Protein AF-A0A8B8DGE3-F1 (afdb_monomer_lite)

Radius of gyration: 36.88 Å; chains: 1; bounding box: 125×43×93 Å

Secondary structure (DSSP, 8-state):
--------------------HHHHHHHHHHHHHHHHHHHHHHHHHHHHHHHHHHHHHHHPPPPHHHHHHHHTT---SS--SBTHHHHHHHHHHHHHHHHHHHHHHHHHHHHHHHHH-----HHHHHHHHHHHHHHHHHHHHHHHHHHHHHHHHHHHHHS-PPP-HHHHHHHHHHHHHHH---S-TTSS-HHHHHHHHHHHHTT--SSS---SSSSTTTTSHHHHTSSTTTTTS-SS-GGGBTT--TTTGGG--HHHHTT--TTSBPPPHHHHHHTS-SB-S-HHHHHHHHHHHHHHHHHHHHHHHHHHHHHHGGGGS-----

Sequence (322 aa):
MRQIFKNCQSSTNITSSIMGPDNHIKARNVKGDYAVLVIQAVLMMTAIALISSSVHCKNVKPCELQTALDFIYLKYSTHPCKYNAIKEMSSGFLGLGIILLCWNAILFLLTMCICWWKFGEKKQIIAVLILYIIIIIGTFAIFIVNLEKYIRFMKEREAQRDVDYIQLENEMMSALEQNFRSDNTSSNDLKSSAWNRFFIEHNCCAVHDVMGTTNDFDNTPWCTTSGSCQDTSSQIPRTCCKDVTLNNYTSAPSTCHASVNSGTYKPNCMDQVRKRSVKNIDEYQLGILSLSLLFSMILQILEVTIMTVLLFLPCCGCKNEK

Foldseek 3Di:
DDDDDDDDDDDDDDDPPCPDPVNVVVVVLVVLLVVLLVLLVVQLVLLVLLLVLLVVLQPFDDFPLVVLCVLLVQPDPALLAFCPVVNVCSVVSNVLSVVSNVLSVVVNVVSVVVVPDDDDDPVVVVVVVVVLVVNLVVLVVSLVVLVVSLVVLVVSNVVGDHHPLVVVLVSLLVSCLEQAAELALDDPRSNNVSVLQSCQVLVAFAQAFDPWLDGSNCNHNNCVPHHCNVVLQFSGRLSQFPPDDNVCSVVRDCCCGNGVPPPGGGGHVSVSSVVTHSYRDDPVSSVSNSCSSVVSSVSSVVSSVSSVCSVCVVVVPPDDDD

pLDDT: mean 81.88, std 18.06, range [26.28, 96.75]

Structure (mmCIF, N/CA/C/O backbone):
data_AF-A0A8B8DGE3-F1
#
_entry.id   AF-A0A8B8DGE3-F1
#
loop_
_atom_site.group_PDB
_atom_site.id
_atom_site.type_symbol
_atom_site.label_atom_id
_atom_site.label_alt_id
_atom_site.label_comp_id
_atom_site.label_asym_id
_atom_site.label_entity_id
_atom_site.label_seq_id
_atom_site.pdbx_PDB_ins_code
_atom_site.Cartn_x
_atom_site.Cartn_y
_atom_site.Cartn_z
_atom_site.occupancy
_atom_site.B_iso_or_equiv
_atom_site.auth_seq_id
_atom_site.auth_comp_id
_atom_site.auth_asym_id
_atom_site.auth_atom_id
_atom_site.pdbx_PDB_model_num
ATOM 1 N N . MET A 1 1 ? -90.918 26.562 48.306 1.00 42.19 1 MET A N 1
ATOM 2 C CA . MET A 1 1 ? -90.368 26.259 46.966 1.00 42.19 1 MET A CA 1
ATOM 3 C C . MET A 1 1 ? -89.601 24.952 47.095 1.00 42.19 1 MET A C 1
ATOM 5 O O . MET A 1 1 ? -88.559 24.944 47.726 1.00 42.19 1 MET A O 1
ATOM 9 N N . ARG A 1 2 ? -90.202 23.793 46.790 1.00 28.28 2 ARG A N 1
ATOM 10 C CA . ARG A 1 2 ? -90.186 23.211 45.429 1.00 28.28 2 ARG A CA 1
ATOM 11 C C . ARG A 1 2 ? -88.778 23.365 44.829 1.00 28.28 2 ARG A C 1
ATOM 13 O O . ARG A 1 2 ? -88.400 24.480 44.509 1.00 28.28 2 ARG A O 1
ATOM 20 N N . GLN A 1 3 ? -87.916 22.352 44.905 1.00 33.22 3 GLN A N 1
ATOM 21 C CA . GLN A 1 3 ? -87.916 21.183 44.014 1.00 33.22 3 GLN A CA 1
ATOM 22 C C . GLN A 1 3 ? -87.693 21.607 42.561 1.00 33.22 3 GLN A C 1
ATOM 24 O O . GLN A 1 3 ? -88.448 22.445 42.080 1.00 33.22 3 GLN A O 1
ATOM 29 N N . ILE A 1 4 ? -86.713 20.941 41.924 1.00 35.75 4 ILE A N 1
ATOM 30 C CA . ILE A 1 4 ? -86.380 20.816 40.485 1.00 35.75 4 ILE A CA 1
ATOM 31 C C . ILE A 1 4 ? -84.931 21.299 40.227 1.00 35.75 4 ILE A C 1
ATOM 33 O O . ILE A 1 4 ? -84.668 22.482 40.350 1.00 35.75 4 ILE A O 1
ATOM 37 N N . PHE A 1 5 ? -83.920 20.481 39.895 1.00 32.44 5 PHE A N 1
ATOM 38 C CA . PHE A 1 5 ? -83.873 19.064 39.513 1.00 32.44 5 PHE A CA 1
ATOM 39 C C . PHE A 1 5 ? -82.454 18.493 39.760 1.00 32.44 5 PHE A C 1
ATOM 41 O O . PHE A 1 5 ? -81.451 19.078 39.359 1.00 32.44 5 PHE A O 1
ATOM 48 N N . LYS A 1 6 ? -82.406 17.327 40.418 1.00 37.88 6 LYS A N 1
ATOM 49 C CA . LYS A 1 6 ? -81.352 16.303 40.311 1.00 37.88 6 LYS A CA 1
ATOM 50 C C . LYS A 1 6 ? -81.408 15.658 38.917 1.00 37.88 6 LYS A C 1
ATOM 52 O O . LYS A 1 6 ? -82.461 15.726 38.295 1.00 37.88 6 LYS A O 1
ATOM 57 N N . ASN A 1 7 ? -80.335 14.946 38.549 1.00 27.25 7 ASN A N 1
ATOM 58 C CA . ASN A 1 7 ? -80.158 13.956 37.458 1.00 27.25 7 ASN A CA 1
ATOM 59 C C . ASN A 1 7 ? -79.114 14.474 36.447 1.00 27.25 7 ASN A C 1
ATOM 61 O O . ASN A 1 7 ? -79.330 15.508 35.839 1.00 27.25 7 ASN A O 1
ATOM 65 N N . CYS A 1 8 ? -77.942 13.874 36.233 1.00 26.28 8 CYS A N 1
ATOM 66 C CA . CYS A 1 8 ? -77.561 12.471 36.340 1.00 26.28 8 CYS A CA 1
ATOM 67 C C . CYS A 1 8 ? -76.124 12.316 36.851 1.00 26.28 8 CYS A C 1
ATOM 69 O O . CYS A 1 8 ? -75.168 12.741 36.210 1.00 26.28 8 CYS A O 1
ATOM 71 N N . GLN A 1 9 ? -75.995 11.587 37.954 1.00 33.62 9 GLN A N 1
ATOM 72 C CA . GLN A 1 9 ? -74.852 10.734 38.237 1.00 33.62 9 GLN A CA 1
ATOM 73 C C . GLN A 1 9 ? -75.385 9.304 38.104 1.00 33.62 9 GLN A C 1
ATOM 75 O O . GLN A 1 9 ? -76.168 8.870 38.944 1.00 33.62 9 GLN A O 1
ATOM 80 N N . SER A 1 10 ? -75.037 8.596 37.028 1.00 28.97 10 SER A N 1
ATOM 81 C CA . SER A 1 10 ? -75.031 7.129 37.021 1.00 28.97 10 SER A CA 1
ATOM 82 C C . SER A 1 10 ? -74.215 6.582 35.854 1.00 28.97 10 SER A C 1
ATOM 84 O O . SER A 1 10 ? -74.497 6.867 34.695 1.00 28.97 10 SER A O 1
ATOM 86 N N . SER A 1 11 ? -73.270 5.722 36.234 1.00 28.03 11 SER A N 1
ATOM 87 C CA . SER A 1 11 ? -72.691 4.623 35.462 1.00 28.03 11 SER A CA 1
ATOM 88 C C . SER A 1 11 ? -71.763 4.964 34.302 1.00 28.03 11 SER A C 1
ATOM 90 O O . SER A 1 11 ? -72.171 5.035 33.150 1.00 28.03 11 SER A O 1
ATOM 92 N N . THR A 1 12 ? -70.459 4.920 34.572 1.00 28.72 12 THR A N 1
ATOM 93 C CA . THR A 1 12 ? -69.712 3.689 34.254 1.00 28.72 12 THR A CA 1
ATOM 94 C C . THR A 1 12 ? -68.378 3.648 34.994 1.00 28.72 12 THR A C 1
ATOM 96 O O . THR A 1 12 ? -67.513 4.502 34.831 1.00 28.72 12 THR A O 1
ATOM 99 N N . ASN A 1 13 ? -68.235 2.617 35.827 1.00 33.69 13 ASN A N 1
ATOM 100 C CA . ASN A 1 13 ? -66.953 2.113 36.288 1.00 33.69 13 ASN A CA 1
ATOM 101 C C . ASN A 1 13 ? -66.070 1.827 35.069 1.00 33.69 13 ASN A C 1
ATOM 103 O O . ASN A 1 13 ? -66.371 0.915 34.303 1.00 33.69 13 ASN A O 1
ATOM 107 N N . ILE A 1 14 ? -64.963 2.550 34.927 1.00 32.62 14 ILE A N 1
ATOM 108 C CA . ILE A 1 14 ? -63.780 2.029 34.249 1.00 32.62 14 ILE A CA 1
ATOM 109 C C . ILE A 1 14 ? -62.632 2.226 35.226 1.00 32.62 14 ILE A C 1
ATOM 111 O O . ILE A 1 14 ? -62.210 3.341 35.514 1.00 32.62 14 ILE A O 1
ATOM 115 N N . THR A 1 15 ? -62.206 1.097 35.779 1.00 32.47 15 THR A N 1
ATOM 116 C CA . THR A 1 15 ? -60.955 0.847 36.490 1.00 32.47 15 THR A CA 1
ATOM 117 C C . THR A 1 15 ? -59.821 1.748 36.001 1.00 32.47 15 THR A C 1
ATOM 119 O O . THR A 1 15 ? -59.101 1.409 35.064 1.00 32.47 15 THR A O 1
ATOM 122 N N . SER A 1 16 ? -59.615 2.877 36.680 1.00 31.34 16 SER A N 1
ATOM 123 C CA . SER A 1 16 ? -58.321 3.543 36.708 1.00 31.34 16 SER A CA 1
ATOM 124 C C . SER A 1 16 ? -57.419 2.685 37.588 1.00 31.34 16 SER A C 1
ATOM 126 O O . SER A 1 16 ? -57.370 2.844 38.809 1.00 31.34 16 SER A O 1
ATOM 128 N N . SER A 1 17 ? -56.755 1.712 36.969 1.00 34.56 17 SER A N 1
ATOM 129 C CA . SER A 1 17 ? -55.594 1.064 37.558 1.00 34.56 17 SER A CA 1
ATOM 130 C C . SER A 1 17 ? -54.616 2.163 37.959 1.00 34.56 17 SER A C 1
ATOM 132 O O . SER A 1 17 ? -54.039 2.834 37.102 1.00 34.56 17 SER A O 1
ATOM 134 N N . ILE A 1 18 ? -54.496 2.370 39.267 1.00 41.31 18 ILE A N 1
ATOM 135 C CA . ILE A 1 18 ? -53.518 3.239 39.908 1.00 41.31 18 ILE A CA 1
ATOM 136 C C . ILE A 1 18 ? -52.142 2.710 39.496 1.00 41.31 18 ILE A C 1
ATOM 138 O O . ILE A 1 18 ? -51.615 1.758 40.068 1.00 41.31 18 ILE A O 1
ATOM 142 N N . MET A 1 19 ? -51.589 3.281 38.431 1.00 41.06 19 MET A N 1
ATOM 143 C CA . MET A 1 19 ? -50.228 3.020 37.996 1.00 41.06 19 MET A CA 1
ATOM 144 C C . MET A 1 19 ? -49.351 3.958 38.822 1.00 41.06 19 MET A C 1
ATOM 146 O O . MET A 1 19 ? -49.188 5.131 38.495 1.00 41.06 19 MET A O 1
ATOM 150 N N . GLY A 1 20 ? -48.897 3.458 39.973 1.00 32.81 20 GLY A N 1
ATOM 151 C CA . GLY A 1 20 ? -48.076 4.224 40.905 1.00 32.81 20 GLY A CA 1
ATOM 152 C C . GLY A 1 20 ? -46.805 4.786 40.241 1.00 32.81 20 GLY A C 1
ATOM 153 O O . GLY A 1 20 ? -46.304 4.195 39.277 1.00 32.81 20 GLY A O 1
ATOM 154 N N . PRO A 1 21 ? -46.263 5.907 40.753 1.00 44.22 21 PRO A N 1
ATOM 155 C CA . PRO A 1 21 ? -45.082 6.589 40.205 1.00 44.22 21 PRO A CA 1
ATOM 156 C C . PRO A 1 21 ? -43.840 5.684 40.075 1.00 44.22 21 PRO A C 1
ATOM 158 O O . PRO A 1 21 ? -43.015 5.901 39.184 1.00 44.22 21 PRO A O 1
ATOM 161 N N . ASP A 1 22 ? -43.762 4.605 40.858 1.00 44.22 22 ASP A N 1
ATOM 162 C CA . ASP A 1 22 ? -42.710 3.582 40.775 1.00 44.22 22 ASP A CA 1
ATOM 163 C C . ASP A 1 22 ? -42.656 2.839 39.429 1.00 44.22 22 ASP A C 1
ATOM 165 O O . ASP A 1 22 ? -41.578 2.468 38.953 1.00 44.22 22 ASP A O 1
ATOM 169 N N . ASN A 1 23 ? -43.795 2.651 38.755 1.00 40.06 23 ASN A N 1
ATOM 170 C CA . ASN A 1 23 ? -43.841 1.893 37.502 1.00 40.06 23 ASN A CA 1
ATOM 171 C C . ASN A 1 23 ? -43.279 2.690 36.313 1.00 40.06 23 ASN A C 1
ATOM 173 O O . ASN A 1 23 ? -42.691 2.106 35.399 1.00 40.06 23 ASN A O 1
ATOM 177 N N . HIS A 1 24 ? -43.398 4.022 36.333 1.00 43.62 24 HIS A N 1
ATOM 178 C CA . HIS A 1 24 ? -42.860 4.886 35.278 1.00 43.62 24 HIS A CA 1
ATOM 179 C C . HIS A 1 24 ? -41.333 5.007 35.337 1.00 43.62 24 HIS A C 1
ATOM 181 O O . HIS A 1 24 ? -40.680 5.016 34.291 1.00 43.62 24 HIS A O 1
ATOM 187 N N . ILE A 1 25 ? -40.757 5.047 36.542 1.00 48.78 25 ILE A N 1
ATOM 188 C CA . ILE A 1 25 ? -39.301 5.086 36.743 1.00 48.78 25 ILE A CA 1
ATOM 189 C C . ILE A 1 25 ? -38.682 3.743 36.328 1.00 48.78 25 ILE A C 1
ATOM 191 O O . ILE A 1 25 ? -37.704 3.710 35.577 1.00 48.78 25 ILE A O 1
ATOM 195 N N . LYS A 1 26 ? -39.314 2.625 36.710 1.00 46.28 26 LYS A N 1
ATOM 196 C CA . LYS A 1 26 ? -38.856 1.276 36.355 1.00 46.28 26 LYS A CA 1
ATOM 197 C C . LYS A 1 26 ? -38.925 0.999 34.848 1.00 46.28 26 LYS A C 1
ATOM 199 O O . LYS A 1 26 ? -37.983 0.446 34.291 1.00 46.28 26 LYS A O 1
ATOM 204 N N . ALA A 1 27 ? -39.986 1.432 34.163 1.00 42.31 27 ALA A N 1
ATOM 205 C CA . ALA A 1 27 ? -40.114 1.265 32.711 1.00 42.31 27 ALA A CA 1
ATOM 206 C C . ALA A 1 27 ? -39.142 2.147 31.897 1.00 42.31 27 ALA A C 1
ATOM 208 O O . ALA A 1 27 ? -38.775 1.782 30.777 1.00 42.31 27 ALA A O 1
ATOM 209 N N . ARG A 1 28 ? -38.717 3.302 32.435 1.00 50.19 28 ARG A N 1
ATOM 210 C CA . ARG A 1 28 ? -37.773 4.219 31.773 1.00 50.19 28 ARG A CA 1
ATOM 211 C C . ARG A 1 28 ? -36.330 3.701 31.821 1.00 50.19 28 ARG A C 1
ATOM 213 O O . ARG A 1 28 ? -35.657 3.774 30.797 1.00 50.19 28 ARG A O 1
ATOM 220 N N . ASN A 1 29 ? -35.895 3.119 32.941 1.00 57.59 29 ASN A N 1
ATOM 221 C CA . ASN A 1 29 ? -34.554 2.525 33.060 1.00 57.59 29 ASN A CA 1
ATOM 222 C C . ASN A 1 29 ? -34.367 1.324 32.118 1.00 57.59 29 ASN A C 1
ATOM 224 O O . ASN A 1 29 ? -33.359 1.240 31.427 1.00 57.59 29 ASN A O 1
ATOM 228 N N . VAL A 1 30 ? -35.395 0.480 31.969 1.00 61.19 30 VAL A N 1
ATOM 229 C CA . VAL A 1 30 ? -35.350 -0.689 31.070 1.00 61.19 30 VAL A CA 1
ATOM 230 C C . VAL A 1 30 ? -35.087 -0.289 29.611 1.00 61.19 30 VAL A C 1
ATOM 232 O O . VAL A 1 30 ? -34.365 -0.986 28.911 1.00 61.19 30 VAL A O 1
ATOM 235 N N . LYS A 1 31 ? -35.623 0.844 29.132 1.00 68.19 31 LYS A N 1
ATOM 236 C CA . LYS A 1 31 ? -35.397 1.306 27.747 1.00 68.19 31 LYS A CA 1
ATOM 237 C C . LYS A 1 31 ? -33.989 1.867 27.509 1.00 68.19 31 LYS A C 1
ATOM 239 O O . LYS A 1 31 ? -33.493 1.756 26.391 1.00 68.19 31 LYS A O 1
ATOM 244 N N . GLY A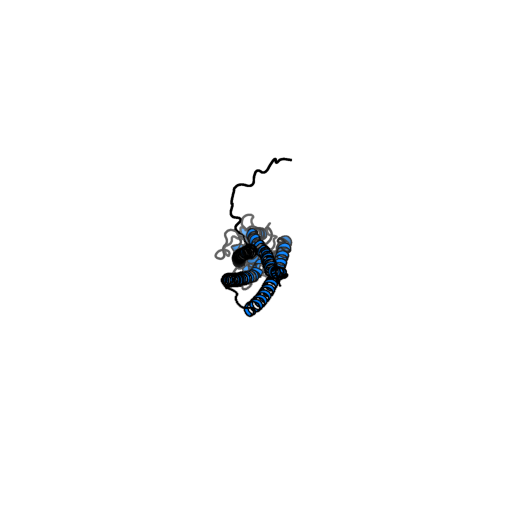 1 32 ? -33.372 2.474 28.526 1.00 70.06 32 GLY A N 1
ATOM 245 C CA . GLY A 1 32 ? -32.018 3.031 28.438 1.00 70.06 32 GLY A CA 1
ATOM 246 C C . GLY A 1 32 ? -30.952 1.947 28.295 1.00 70.06 32 GLY A C 1
ATOM 247 O O . GLY A 1 32 ? -30.086 2.049 27.430 1.00 70.06 32 GLY A O 1
ATOM 248 N N . ASP A 1 33 ? -31.089 0.868 29.063 1.00 71.25 33 ASP A N 1
ATOM 249 C CA . ASP A 1 33 ? -30.139 -0.249 29.064 1.00 71.25 33 ASP A CA 1
ATOM 250 C C . ASP A 1 33 ? -30.088 -0.971 27.706 1.00 71.25 33 ASP A C 1
ATOM 252 O O . ASP A 1 33 ? -29.010 -1.254 27.179 1.00 71.25 33 ASP A O 1
ATOM 256 N N . TYR A 1 34 ? -31.246 -1.190 27.066 1.00 81.94 34 TYR A N 1
ATOM 257 C CA . TYR A 1 34 ? -31.292 -1.769 25.717 1.00 81.94 34 TYR A CA 1
ATOM 258 C C . TYR A 1 34 ? -30.648 -0.866 24.659 1.00 81.94 34 TYR A C 1
ATOM 260 O O . TYR A 1 34 ? -30.036 -1.374 23.721 1.00 81.94 34 TYR A O 1
ATOM 268 N N . ALA A 1 35 ? -30.755 0.460 24.794 1.00 85.62 35 ALA A N 1
ATOM 269 C CA . ALA A 1 35 ? -30.127 1.387 23.855 1.00 85.62 35 ALA A CA 1
ATOM 270 C C . ALA A 1 35 ? -28.592 1.305 23.919 1.00 85.62 35 ALA A C 1
ATOM 272 O O . ALA A 1 35 ? -27.940 1.295 22.874 1.00 85.62 35 ALA A O 1
ATOM 273 N N . VAL A 1 36 ? -28.023 1.176 25.124 1.00 87.75 36 VAL A N 1
ATOM 274 C CA . VAL A 1 36 ? -26.574 0.992 25.322 1.00 87.75 36 VAL A CA 1
ATOM 275 C C . VAL A 1 36 ? -26.102 -0.318 24.687 1.00 87.75 36 VAL A C 1
ATOM 277 O O . VAL A 1 36 ? -25.139 -0.307 23.922 1.00 87.75 36 VAL A O 1
ATOM 280 N N . LEU A 1 37 ? -26.821 -1.426 24.907 1.00 89.38 37 LEU A N 1
ATOM 281 C CA . LEU A 1 37 ? -26.486 -2.723 24.302 1.00 89.38 37 LEU A CA 1
ATOM 282 C C . LEU A 1 37 ? -26.514 -2.685 22.766 1.00 89.38 37 LEU A C 1
ATOM 284 O O . LEU A 1 37 ? -25.643 -3.266 22.116 1.00 89.38 37 LEU A O 1
ATOM 288 N N . VAL A 1 38 ? -27.485 -1.982 22.172 1.00 91.94 38 VAL A N 1
ATOM 289 C CA . VAL A 1 38 ? -27.557 -1.802 20.712 1.00 91.94 38 VAL A CA 1
ATOM 290 C C . VAL A 1 38 ? -26.355 -1.007 20.201 1.00 91.94 38 VAL A C 1
ATOM 292 O O . VAL A 1 38 ? -25.730 -1.419 19.226 1.00 91.94 38 VAL A O 1
ATOM 295 N N . ILE A 1 39 ? -25.987 0.095 20.861 1.00 92.06 39 ILE A N 1
ATOM 296 C CA . ILE A 1 39 ? -24.820 0.902 20.467 1.00 92.06 39 ILE A CA 1
ATOM 297 C C . ILE A 1 39 ? -23.531 0.082 20.563 1.00 92.06 39 ILE A C 1
ATOM 299 O O . ILE A 1 39 ? -22.733 0.100 19.628 1.00 92.06 39 ILE A O 1
ATOM 303 N N . GLN A 1 40 ? -23.360 -0.691 21.635 1.00 92.81 40 GLN A N 1
ATOM 304 C CA . GLN A 1 40 ? -22.216 -1.588 21.813 1.00 92.81 40 GLN A CA 1
ATOM 305 C C . GLN A 1 40 ? -22.144 -2.654 20.714 1.00 92.81 40 GLN A C 1
ATOM 307 O O . GLN A 1 40 ? -21.069 -2.916 20.172 1.00 92.81 40 GLN A O 1
ATOM 312 N N . ALA A 1 41 ? -23.284 -3.226 20.314 1.00 92.94 41 ALA A N 1
ATOM 313 C CA . ALA A 1 41 ? -23.340 -4.156 19.189 1.00 92.94 41 ALA A CA 1
ATOM 314 C C . ALA A 1 41 ? -22.893 -3.497 17.872 1.00 92.94 41 ALA A C 1
ATOM 316 O O . ALA A 1 41 ? -22.088 -4.067 17.132 1.00 92.94 41 ALA A O 1
ATOM 317 N N . VAL A 1 42 ? -23.348 -2.271 17.597 1.00 94.94 42 VAL A N 1
ATOM 318 C CA . VAL A 1 42 ? -22.935 -1.519 16.400 1.00 94.94 42 VAL A CA 1
ATOM 319 C C . VAL A 1 42 ? -21.449 -1.131 16.463 1.00 94.94 42 VAL A C 1
ATOM 321 O O . VAL A 1 42 ? -20.750 -1.208 15.449 1.00 94.94 42 VAL A O 1
ATOM 324 N N . LEU A 1 43 ? -20.927 -0.778 17.640 1.00 93.75 43 LEU A N 1
ATOM 325 C CA . LEU A 1 43 ? -19.500 -0.522 17.858 1.00 93.75 43 LEU A CA 1
ATOM 326 C C . LEU A 1 43 ? -18.647 -1.757 17.550 1.00 93.75 43 LEU A C 1
ATOM 328 O O . LEU A 1 43 ? -17.640 -1.637 16.851 1.00 93.75 43 LEU A O 1
ATOM 332 N N . MET A 1 44 ? -19.072 -2.947 17.985 1.00 95.19 44 MET A N 1
ATOM 333 C CA . MET A 1 44 ? -18.395 -4.203 17.638 1.00 95.19 44 MET A CA 1
ATOM 334 C C . MET A 1 44 ? -18.388 -4.443 16.122 1.00 95.19 44 MET A C 1
ATOM 336 O O . MET A 1 44 ? -17.339 -4.759 15.561 1.00 95.19 44 MET A O 1
ATOM 340 N N . MET A 1 45 ? -19.514 -4.219 15.435 1.00 95.44 45 MET A N 1
ATOM 341 C CA . MET A 1 45 ? -19.579 -4.333 13.969 1.00 95.44 45 MET A CA 1
ATOM 342 C C . MET A 1 45 ? -18.647 -3.341 13.265 1.00 95.44 45 MET A C 1
ATOM 344 O O . MET A 1 45 ? -17.978 -3.692 12.292 1.00 95.44 45 MET A O 1
ATOM 348 N N . THR A 1 46 ? -18.552 -2.117 13.783 1.00 94.81 46 THR A N 1
ATOM 349 C CA . THR A 1 46 ? -17.657 -1.083 13.245 1.00 94.81 46 THR A CA 1
ATOM 350 C C . THR A 1 46 ? -16.187 -1.450 13.462 1.00 94.81 46 THR A C 1
ATOM 352 O O . THR A 1 46 ? -15.369 -1.291 12.556 1.00 94.81 46 THR A O 1
ATOM 355 N N . ALA A 1 47 ? -15.845 -2.020 14.621 1.00 95.81 47 ALA A N 1
ATOM 356 C CA . ALA A 1 47 ? -14.503 -2.527 14.899 1.00 95.81 47 ALA A CA 1
ATOM 357 C C . ALA A 1 47 ? -14.127 -3.695 13.969 1.00 95.81 47 ALA A C 1
ATOM 359 O O . ALA A 1 47 ? -13.006 -3.743 13.467 1.00 95.81 47 ALA A O 1
ATOM 360 N N . ILE A 1 48 ? -15.067 -4.596 13.663 1.00 95.94 48 ILE A N 1
ATOM 361 C CA . ILE A 1 48 ? -14.859 -5.678 12.687 1.00 95.94 48 ILE A CA 1
ATOM 362 C C . ILE A 1 48 ? -14.611 -5.107 11.283 1.00 95.94 48 ILE A C 1
ATOM 364 O O . ILE A 1 48 ? -13.681 -5.546 10.603 1.00 95.94 48 ILE A O 1
ATOM 368 N N . ALA A 1 49 ? -15.382 -4.101 10.857 1.00 95.38 49 ALA A N 1
ATOM 369 C CA . ALA A 1 49 ? -15.163 -3.423 9.577 1.00 95.38 49 ALA A CA 1
ATOM 370 C C . ALA A 1 49 ? -13.782 -2.739 9.515 1.00 95.38 49 ALA A C 1
ATOM 372 O O . ALA A 1 49 ? -13.074 -2.848 8.506 1.00 95.38 49 ALA A O 1
ATOM 373 N N . LEU A 1 50 ? -13.353 -2.111 10.616 1.00 95.31 50 LEU A N 1
ATOM 374 C CA . LEU A 1 50 ? -12.018 -1.529 10.761 1.00 95.31 50 LEU A CA 1
ATOM 375 C C . LEU A 1 50 ? -10.916 -2.595 10.653 1.00 95.31 50 LEU A C 1
ATOM 377 O O . LEU A 1 50 ? -9.950 -2.403 9.917 1.00 95.31 50 LEU A O 1
ATOM 381 N N . ILE A 1 51 ? -11.065 -3.736 11.332 1.00 96.06 51 ILE A N 1
ATOM 382 C CA . ILE A 1 51 ? -10.123 -4.863 11.249 1.00 96.06 51 ILE A CA 1
ATOM 383 C C . ILE A 1 51 ? -10.046 -5.383 9.812 1.00 96.06 51 ILE A C 1
ATOM 385 O O . ILE A 1 51 ? -8.953 -5.489 9.259 1.00 96.06 51 ILE A O 1
ATOM 389 N N . SER A 1 52 ? -11.193 -5.669 9.194 1.00 93.88 52 SER A N 1
ATOM 390 C CA . SER A 1 52 ? -11.267 -6.237 7.845 1.00 93.88 52 SER A CA 1
ATOM 391 C C . SER A 1 52 ? -10.609 -5.325 6.808 1.00 93.88 52 SER A C 1
ATOM 393 O O . SER A 1 52 ? -9.761 -5.775 6.036 1.00 93.88 52 SER A O 1
ATOM 395 N N . SER A 1 53 ? -10.949 -4.033 6.819 1.00 93.12 53 SER A N 1
ATOM 396 C CA . SER A 1 53 ? -10.345 -3.047 5.913 1.00 93.12 53 SER A CA 1
ATOM 397 C C . SER A 1 53 ? -8.846 -2.865 6.178 1.00 93.12 53 SER A C 1
ATOM 399 O O . SER A 1 53 ? -8.059 -2.799 5.235 1.00 93.12 53 SER A O 1
ATOM 401 N N . SER A 1 54 ? -8.414 -2.885 7.443 1.00 92.75 54 SER A N 1
ATOM 402 C CA . SER A 1 54 ? -6.991 -2.802 7.801 1.00 92.75 54 SER A CA 1
ATOM 403 C C . SER A 1 54 ? -6.192 -4.014 7.316 1.00 92.75 54 SER A C 1
ATOM 405 O O . SER A 1 54 ? -5.099 -3.848 6.776 1.00 92.75 54 SER A O 1
ATOM 407 N N . VAL A 1 55 ? -6.732 -5.231 7.460 1.00 92.69 55 VAL A N 1
ATOM 408 C CA . VAL A 1 55 ? -6.113 -6.462 6.936 1.00 92.69 55 VAL A CA 1
ATOM 409 C C . VAL A 1 55 ? -5.996 -6.396 5.419 1.00 92.69 55 VAL A C 1
ATOM 411 O O . VAL A 1 55 ? -4.949 -6.745 4.873 1.00 92.69 55 VAL A O 1
ATOM 414 N N . HIS A 1 56 ? -7.043 -5.921 4.742 1.00 88.75 56 HIS A N 1
ATOM 415 C CA . HIS A 1 56 ? -7.017 -5.768 3.296 1.00 88.75 56 HIS A CA 1
ATOM 416 C C . HIS A 1 56 ? -5.914 -4.791 2.867 1.00 88.75 56 HIS A C 1
ATOM 418 O O . HIS A 1 56 ? -5.031 -5.186 2.110 1.00 88.75 56 HIS A O 1
ATOM 424 N N . CYS A 1 57 ? -5.881 -3.579 3.438 1.00 86.75 57 CYS A N 1
ATOM 425 C CA . CYS A 1 57 ? -4.841 -2.576 3.179 1.00 86.75 57 CYS A CA 1
ATOM 426 C C . CYS A 1 57 ? -3.422 -3.098 3.461 1.00 86.75 57 CYS A C 1
ATOM 428 O O . CYS A 1 57 ? -2.498 -2.806 2.704 1.00 86.75 57 CYS A O 1
ATOM 430 N N . LYS A 1 58 ? -3.244 -3.901 4.518 1.00 87.38 58 LYS A N 1
ATOM 431 C CA . LYS A 1 58 ? -1.954 -4.508 4.874 1.00 87.38 58 LYS A CA 1
ATOM 432 C C . LYS A 1 58 ? -1.464 -5.504 3.820 1.00 87.38 58 LYS A C 1
ATOM 434 O O . LYS A 1 58 ? -0.277 -5.522 3.496 1.00 87.38 58 LYS A O 1
ATOM 439 N N . ASN A 1 59 ? -2.375 -6.323 3.298 1.00 85.56 59 ASN A N 1
ATOM 440 C CA . ASN A 1 59 ? -2.064 -7.442 2.405 1.00 85.56 59 ASN A CA 1
ATOM 441 C C . ASN A 1 59 ? -2.093 -7.073 0.916 1.00 85.56 59 ASN A C 1
ATOM 443 O O . ASN A 1 59 ? -1.874 -7.934 0.062 1.00 85.56 59 ASN A O 1
ATOM 447 N N . VAL A 1 60 ? -2.347 -5.807 0.586 1.00 83.12 60 VAL A N 1
ATOM 448 C CA . VAL A 1 60 ? -2.270 -5.318 -0.788 1.00 83.12 60 VAL A CA 1
ATOM 449 C C . VAL A 1 60 ? -0.870 -5.555 -1.369 1.00 83.12 60 VAL A C 1
ATOM 451 O O . VAL A 1 60 ? 0.154 -5.317 -0.713 1.00 83.12 60 VAL A O 1
ATOM 454 N N . LYS A 1 61 ? -0.833 -6.002 -2.632 1.00 76.81 61 LYS A N 1
ATOM 455 C CA . LYS A 1 61 ? 0.401 -6.259 -3.385 1.00 76.81 61 LYS A CA 1
ATOM 456 C C . LYS A 1 61 ? 1.343 -5.041 -3.356 1.00 76.81 61 LYS A C 1
ATOM 458 O O . LYS A 1 61 ? 0.885 -3.897 -3.248 1.00 76.81 61 LYS A O 1
ATOM 463 N N . PRO A 1 62 ? 2.671 -5.254 -3.395 1.00 70.88 62 PRO A N 1
ATOM 464 C CA . PRO A 1 62 ? 3.594 -4.147 -3.599 1.00 70.88 62 PRO A CA 1
ATOM 465 C C . PRO A 1 62 ? 3.235 -3.433 -4.902 1.00 70.88 62 PRO A C 1
ATOM 467 O O . PRO A 1 62 ? 2.730 -4.040 -5.846 1.00 70.88 62 PRO A O 1
ATOM 470 N N . CYS A 1 63 ? 3.438 -2.126 -4.916 1.00 80.12 63 CYS A N 1
ATOM 471 C CA . CYS A 1 63 ? 3.169 -1.325 -6.091 1.00 80.12 63 CYS A CA 1
ATOM 472 C C . CYS A 1 63 ? 4.073 -1.761 -7.249 1.00 80.12 63 CYS A C 1
ATOM 474 O O . CYS A 1 63 ? 5.283 -1.926 -7.068 1.00 80.12 63 CYS A O 1
ATOM 476 N N . GLU A 1 64 ? 3.488 -1.950 -8.432 1.00 81.00 64 GLU A N 1
ATOM 477 C CA . GLU A 1 64 ? 4.236 -2.406 -9.605 1.00 81.00 64 GLU A CA 1
ATOM 478 C C . GLU A 1 64 ? 5.277 -1.379 -10.039 1.00 81.00 64 GLU A C 1
ATOM 480 O O . GLU A 1 64 ? 6.395 -1.763 -10.370 1.00 81.00 64 GLU A O 1
ATOM 485 N N . LEU A 1 65 ? 4.935 -0.085 -9.979 1.00 81.62 65 LEU A N 1
ATOM 486 C CA . LEU A 1 65 ? 5.875 0.988 -10.288 1.00 81.62 65 LEU A CA 1
ATOM 487 C C . LEU A 1 65 ? 7.069 0.958 -9.330 1.00 81.62 65 LEU A C 1
ATOM 489 O O . LEU A 1 65 ? 8.207 0.922 -9.777 1.00 81.62 65 LEU A O 1
ATOM 493 N N . GLN A 1 66 ? 6.826 0.900 -8.020 1.00 82.69 66 GLN A N 1
ATOM 494 C CA . GLN A 1 66 ? 7.919 0.846 -7.048 1.00 82.69 66 GLN A CA 1
ATOM 495 C C . GLN A 1 66 ? 8.796 -0.390 -7.233 1.00 82.69 66 GLN A C 1
ATOM 497 O O . GLN A 1 66 ? 10.011 -0.275 -7.220 1.00 82.69 66 GLN A O 1
ATOM 502 N N . THR A 1 67 ? 8.188 -1.550 -7.485 1.00 82.88 67 THR A N 1
ATOM 503 C CA . THR A 1 67 ? 8.936 -2.790 -7.736 1.00 82.88 67 THR A CA 1
ATOM 504 C C . THR A 1 67 ? 9.829 -2.656 -8.973 1.00 82.88 67 THR A C 1
ATOM 506 O O . THR A 1 67 ? 10.978 -3.082 -8.944 1.00 82.88 67 THR A O 1
ATOM 509 N N . ALA A 1 68 ? 9.321 -2.029 -10.037 1.00 82.94 68 ALA A N 1
ATOM 510 C CA . ALA A 1 68 ? 10.067 -1.766 -11.264 1.00 82.94 68 ALA A CA 1
ATOM 511 C C . ALA A 1 68 ? 11.236 -0.783 -11.039 1.00 82.94 68 ALA A C 1
ATOM 513 O O . ALA A 1 68 ? 12.324 -0.997 -11.564 1.00 82.94 68 ALA A O 1
ATOM 514 N N . LEU A 1 69 ? 11.044 0.265 -10.231 1.00 86.00 69 LEU A N 1
ATOM 515 C CA . LEU A 1 69 ? 12.100 1.236 -9.909 1.00 86.00 69 LEU A CA 1
ATOM 516 C C . LEU A 1 69 ? 13.155 0.662 -8.948 1.00 86.00 69 LEU A C 1
ATOM 518 O O . LEU A 1 69 ? 14.354 0.849 -9.158 1.00 86.00 69 LEU A O 1
ATOM 522 N N . ASP A 1 70 ? 12.726 -0.096 -7.938 1.00 85.50 70 ASP A N 1
ATOM 523 C CA . ASP A 1 70 ? 13.619 -0.787 -7.003 1.00 85.50 70 ASP A CA 1
ATOM 524 C C . ASP A 1 70 ? 14.486 -1.822 -7.736 1.00 85.50 70 ASP A C 1
ATOM 526 O O . ASP A 1 70 ? 15.656 -2.007 -7.392 1.00 85.50 70 ASP A O 1
ATOM 530 N N . PHE A 1 71 ? 13.946 -2.451 -8.787 1.00 83.81 71 PHE A N 1
ATOM 531 C CA . PHE A 1 71 ? 14.667 -3.408 -9.625 1.00 83.81 71 PHE A CA 1
ATOM 532 C C . PHE A 1 71 ? 15.920 -2.802 -10.268 1.00 83.81 71 PHE A C 1
ATOM 534 O O . PHE A 1 71 ? 16.962 -3.451 -10.304 1.00 83.81 71 PHE A O 1
ATOM 541 N N . ILE A 1 72 ? 15.850 -1.546 -10.721 1.00 85.69 72 ILE A N 1
ATOM 542 C CA . ILE A 1 72 ? 16.984 -0.805 -11.306 1.00 85.69 72 ILE A CA 1
ATOM 543 C C . ILE A 1 72 ? 17.777 0.003 -10.265 1.00 85.69 72 ILE A C 1
ATOM 545 O O . ILE A 1 72 ? 18.591 0.854 -10.625 1.00 85.69 72 ILE A O 1
ATOM 549 N N . TYR A 1 73 ? 17.577 -0.271 -8.971 1.00 83.88 73 TYR A N 1
ATOM 550 C CA . TYR A 1 73 ? 18.214 0.430 -7.849 1.00 83.88 73 TYR A CA 1
ATOM 551 C C . TYR A 1 73 ? 17.960 1.948 -7.831 1.00 83.88 73 TYR A C 1
ATOM 553 O O . TYR A 1 73 ? 18.786 2.711 -7.313 1.00 83.88 73 TYR A O 1
ATOM 561 N N . LEU A 1 74 ? 16.829 2.401 -8.379 1.00 83.75 74 LEU A N 1
ATOM 562 C CA . LEU A 1 74 ? 16.475 3.814 -8.400 1.00 83.75 74 LEU A CA 1
ATOM 563 C C . LEU A 1 74 ? 15.823 4.217 -7.073 1.00 83.75 74 LEU A C 1
ATOM 565 O O . LEU A 1 74 ? 14.705 3.814 -6.761 1.00 83.75 74 LEU A O 1
ATOM 569 N N . LYS A 1 75 ? 16.511 5.054 -6.289 1.00 74.00 75 LYS A N 1
ATOM 570 C CA . LYS A 1 75 ? 15.957 5.634 -5.057 1.00 74.00 75 LYS A CA 1
ATOM 571 C C . LYS A 1 75 ? 15.147 6.894 -5.371 1.00 74.00 75 LYS A C 1
ATOM 573 O O . LYS A 1 75 ? 15.635 7.998 -5.155 1.00 74.00 75 LYS A O 1
ATOM 578 N N . TYR A 1 76 ? 13.917 6.712 -5.840 1.00 70.75 76 TYR A N 1
ATOM 579 C CA . TYR A 1 76 ? 12.991 7.821 -6.077 1.00 70.75 76 TYR A CA 1
ATOM 580 C C . TYR A 1 76 ? 12.466 8.373 -4.739 1.00 70.75 76 TYR A C 1
ATOM 582 O O . TYR A 1 76 ? 11.891 7.645 -3.927 1.00 70.75 76 TYR A O 1
ATOM 590 N N . SER A 1 77 ? 12.747 9.650 -4.464 1.00 60.22 77 SER A N 1
ATOM 591 C CA . SER A 1 77 ? 12.557 10.269 -3.135 1.00 60.22 77 SER A CA 1
ATOM 592 C C . SER A 1 77 ? 11.092 10.560 -2.775 1.00 60.22 77 SER A C 1
ATOM 594 O O . SER A 1 77 ? 10.712 10.576 -1.600 1.00 60.22 77 SER A O 1
ATOM 596 N N . THR A 1 78 ? 10.249 10.769 -3.779 1.00 63.78 78 THR A N 1
ATOM 597 C CA . THR A 1 78 ? 8.796 10.900 -3.660 1.00 63.78 78 THR A CA 1
ATOM 598 C C . THR A 1 78 ? 8.182 9.507 -3.631 1.00 63.78 78 THR A C 1
ATOM 600 O O . THR A 1 78 ? 8.575 8.656 -4.409 1.00 63.78 78 THR A O 1
ATOM 603 N N . HIS A 1 79 ? 7.222 9.230 -2.741 1.00 65.25 79 HIS A N 1
ATOM 604 C CA . HIS A 1 79 ? 6.589 7.906 -2.694 1.00 65.25 79 HIS A CA 1
ATOM 605 C C . HIS A 1 79 ? 5.940 7.631 -4.060 1.00 65.25 79 HIS A C 1
ATOM 607 O O . HIS A 1 79 ? 4.933 8.272 -4.365 1.00 65.25 79 HIS A O 1
ATOM 613 N N . PRO A 1 80 ? 6.474 6.708 -4.886 1.00 65.31 80 PRO A N 1
ATOM 614 C CA . PRO A 1 80 ? 6.032 6.556 -6.275 1.00 65.31 80 PRO A CA 1
ATOM 615 C C . PRO A 1 80 ? 4.603 6.010 -6.363 1.00 65.31 80 PRO A C 1
ATOM 617 O O . PRO A 1 80 ? 4.007 5.965 -7.433 1.00 65.31 80 PRO A O 1
ATOM 620 N N . CYS A 1 81 ? 4.047 5.567 -5.235 1.00 74.38 81 CYS A N 1
ATOM 621 C CA . CYS A 1 81 ? 2.797 4.843 -5.185 1.00 74.38 81 CYS A CA 1
ATOM 622 C C . CYS A 1 81 ? 1.811 5.495 -4.229 1.00 74.38 81 CYS A C 1
ATOM 624 O O . CYS A 1 81 ? 2.099 5.776 -3.058 1.00 74.38 81 CYS A O 1
ATOM 626 N N . LYS A 1 82 ? 0.604 5.682 -4.754 1.00 72.81 82 LYS A N 1
ATOM 627 C CA . LYS A 1 82 ? -0.538 6.196 -4.025 1.00 72.81 82 LYS A CA 1
ATOM 628 C C . LYS A 1 82 ? -0.865 5.238 -2.877 1.00 72.81 82 LYS A C 1
ATOM 630 O O . LYS A 1 82 ? -0.952 4.032 -3.075 1.00 72.81 82 LYS A O 1
ATOM 635 N N . TYR A 1 83 ? -1.063 5.790 -1.688 1.00 74.25 83 TYR A N 1
ATOM 636 C CA . TYR A 1 83 ? -1.441 5.130 -0.443 1.00 74.25 83 TYR A CA 1
ATOM 637 C C . TYR A 1 83 ? -0.387 4.214 0.198 1.00 74.25 83 TYR A C 1
ATOM 639 O O . TYR A 1 83 ? -0.713 3.490 1.139 1.00 74.25 83 TYR A O 1
ATOM 647 N N . ASN A 1 84 ? 0.890 4.284 -0.209 1.00 78.38 84 ASN A N 1
ATOM 648 C CA . ASN A 1 84 ? 1.935 3.463 0.419 1.00 78.38 84 ASN A CA 1
ATOM 649 C C . ASN A 1 84 ? 2.126 3.769 1.920 1.00 78.38 84 ASN A C 1
ATOM 651 O O . ASN A 1 84 ? 2.165 2.850 2.734 1.00 78.38 84 ASN A O 1
ATOM 655 N N . ALA A 1 85 ? 2.119 5.045 2.316 1.00 81.06 85 ALA A N 1
ATOM 656 C CA . ALA A 1 85 ? 2.166 5.425 3.733 1.00 81.06 85 ALA A CA 1
ATOM 657 C C . ALA A 1 85 ? 0.972 4.852 4.527 1.00 81.06 85 ALA A C 1
ATOM 659 O O . ALA A 1 85 ? 1.117 4.390 5.658 1.00 81.06 85 ALA A O 1
ATOM 660 N N . ILE A 1 86 ? -0.216 4.795 3.912 1.00 82.19 86 ILE A N 1
ATOM 661 C CA . ILE A 1 86 ? -1.411 4.204 4.531 1.00 82.19 86 ILE A CA 1
ATOM 662 C C . ILE A 1 86 ? -1.252 2.687 4.694 1.00 82.19 86 ILE A C 1
ATOM 664 O O . ILE A 1 86 ? -1.640 2.139 5.730 1.00 82.19 86 ILE A O 1
ATOM 668 N N . LYS A 1 87 ? -0.641 2.004 3.717 1.00 85.94 87 LYS A N 1
ATOM 669 C CA . LYS A 1 87 ? -0.282 0.584 3.839 1.00 85.94 87 LYS A CA 1
ATOM 670 C C . LYS A 1 87 ? 0.630 0.345 5.041 1.00 85.94 87 LYS A C 1
ATOM 672 O O . LYS A 1 87 ? 0.380 -0.588 5.801 1.00 85.94 87 LYS A O 1
ATOM 677 N N . GLU A 1 88 ? 1.635 1.181 5.268 1.00 85.81 88 GLU A N 1
ATOM 678 C CA . GLU A 1 88 ? 2.528 1.043 6.429 1.00 85.81 88 GLU A CA 1
ATOM 679 C C . GLU A 1 88 ? 1.781 1.261 7.758 1.00 85.81 88 GLU A C 1
ATOM 681 O O . GLU A 1 88 ? 1.945 0.494 8.716 1.00 85.81 88 GLU A O 1
ATOM 686 N N . MET A 1 89 ? 0.865 2.235 7.793 1.00 87.25 89 MET A N 1
ATOM 687 C CA . MET A 1 89 ? 0.024 2.521 8.962 1.00 87.25 89 MET A CA 1
ATOM 688 C C . MET A 1 89 ? -1.064 1.469 9.231 1.00 87.25 89 MET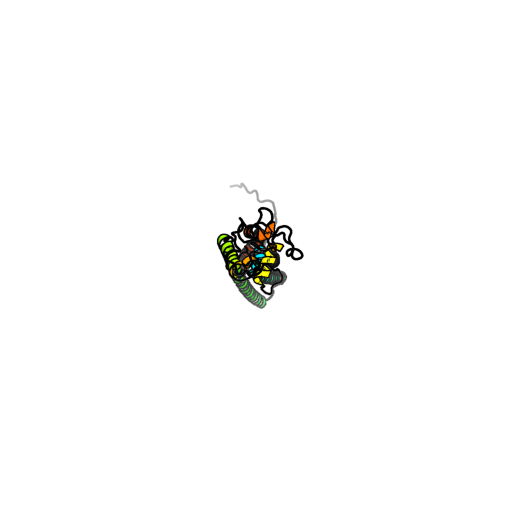 A C 1
ATOM 690 O O . MET A 1 89 ? -1.576 1.403 10.352 1.00 87.25 89 MET A O 1
ATOM 694 N N . SER A 1 90 ? -1.397 0.618 8.253 1.00 89.56 90 SER A N 1
ATOM 695 C CA . SER A 1 90 ? -2.452 -0.407 8.356 1.00 89.56 90 SER A CA 1
ATOM 696 C C . SER A 1 90 ? -2.285 -1.352 9.548 1.00 89.56 90 SER A C 1
ATOM 698 O O . SER A 1 90 ? -3.268 -1.756 10.169 1.00 89.56 90 SER A O 1
ATOM 700 N N . SER A 1 91 ? -1.041 -1.654 9.925 1.00 90.88 91 SER A N 1
ATOM 701 C CA . SER A 1 91 ? -0.721 -2.462 11.104 1.00 90.88 91 SER A CA 1
ATOM 702 C C . SER A 1 91 ? -1.216 -1.818 12.405 1.00 90.88 91 SER A C 1
ATOM 704 O O . SER A 1 91 ? -1.771 -2.498 13.269 1.00 90.88 91 SER A O 1
ATOM 706 N N . GLY A 1 92 ? -1.079 -0.495 12.518 1.00 91.81 92 GLY A N 1
ATOM 707 C CA . GLY A 1 92 ? -1.570 0.280 13.651 1.00 91.81 92 GLY A CA 1
ATOM 708 C C . GLY A 1 92 ? -3.095 0.344 13.697 1.00 91.81 92 GLY A C 1
ATOM 709 O O . GLY A 1 92 ? -3.670 0.203 14.775 1.00 91.81 92 GLY A O 1
ATOM 710 N N . PHE A 1 93 ? -3.758 0.508 12.545 1.00 93.38 93 PHE A N 1
ATOM 711 C CA . PHE A 1 93 ? -5.226 0.492 12.473 1.00 93.38 93 PHE A CA 1
ATOM 712 C C . PHE A 1 93 ? -5.803 -0.882 12.827 1.00 93.38 93 PHE A C 1
ATOM 714 O O . PHE A 1 93 ? -6.792 -0.961 13.553 1.00 93.38 93 PHE A O 1
ATOM 721 N N . LEU A 1 94 ? -5.137 -1.960 12.405 1.00 94.88 94 LEU A N 1
ATOM 722 C CA . LEU A 1 94 ? -5.495 -3.322 12.789 1.00 94.88 94 LEU A CA 1
ATOM 723 C C . LEU A 1 94 ? -5.431 -3.511 14.310 1.00 94.88 94 LEU A C 1
ATOM 725 O O . LEU A 1 94 ? -6.385 -4.005 14.908 1.00 94.88 94 LEU A O 1
ATOM 729 N N . GLY A 1 95 ? -4.329 -3.088 14.938 1.00 94.31 95 GLY A N 1
ATOM 730 C CA . GLY A 1 95 ? -4.178 -3.147 16.393 1.00 94.31 95 GLY A CA 1
ATOM 731 C C . GLY A 1 95 ? -5.266 -2.357 17.123 1.00 94.31 95 GLY A C 1
ATOM 732 O O . GLY A 1 95 ? -5.878 -2.872 18.057 1.00 94.31 95 GLY A O 1
ATOM 733 N N . LEU A 1 96 ? -5.569 -1.143 16.650 1.00 94.88 96 LEU A N 1
ATOM 734 C CA . LEU A 1 96 ? -6.656 -0.324 17.189 1.00 94.88 96 LEU A CA 1
ATOM 735 C C . LEU A 1 96 ? -8.018 -1.020 17.059 1.00 94.88 96 LEU A C 1
ATOM 737 O O . LEU A 1 96 ? -8.771 -1.057 18.028 1.00 94.88 96 LEU A O 1
ATOM 741 N N . GLY A 1 97 ? -8.324 -1.603 15.898 1.00 95.31 97 GLY A N 1
ATOM 742 C CA . GLY A 1 97 ? -9.566 -2.343 15.676 1.00 95.31 97 GLY A CA 1
ATOM 743 C C . GLY A 1 97 ? -9.732 -3.528 16.629 1.00 95.31 97 GLY A C 1
ATOM 744 O O . GLY A 1 97 ? -10.811 -3.717 17.184 1.00 95.31 97 GLY A O 1
ATOM 745 N N . ILE A 1 98 ? -8.658 -4.281 16.889 1.00 96.19 98 ILE A N 1
ATOM 746 C CA . ILE A 1 98 ? -8.670 -5.392 17.856 1.00 96.19 98 ILE A CA 1
ATOM 747 C C . ILE A 1 98 ? -8.912 -4.874 19.279 1.00 96.19 98 ILE A C 1
ATOM 749 O O . ILE A 1 98 ? -9.756 -5.419 19.987 1.00 96.19 98 ILE A O 1
ATOM 753 N N . ILE A 1 99 ? -8.219 -3.806 19.691 1.00 95.81 99 ILE A N 1
ATOM 754 C CA . ILE A 1 99 ? -8.413 -3.187 21.013 1.00 95.81 99 ILE A CA 1
ATOM 755 C C . ILE A 1 99 ? -9.862 -2.719 21.177 1.00 95.81 99 ILE A C 1
ATOM 757 O O . ILE A 1 99 ? -10.486 -3.015 22.194 1.00 95.81 99 ILE A O 1
ATOM 761 N N . LEU A 1 100 ? -10.412 -2.042 20.164 1.00 95.38 100 LEU A N 1
ATOM 762 C CA . LEU A 1 100 ? -11.806 -1.602 20.142 1.00 95.38 100 LEU A CA 1
ATOM 763 C C . LEU A 1 100 ? -12.769 -2.780 20.277 1.00 95.38 100 LEU A C 1
ATOM 765 O O . LEU A 1 100 ? -13.699 -2.712 21.075 1.00 95.38 100 LEU A O 1
ATOM 769 N N . LEU A 1 101 ? -12.556 -3.860 19.525 1.00 96.75 101 LEU A N 1
ATOM 770 C CA . LEU A 1 101 ? -13.419 -5.036 19.578 1.00 96.75 101 LEU A CA 1
ATOM 771 C C . LEU A 1 101 ? -13.398 -5.685 20.970 1.00 96.75 101 LEU A C 1
ATOM 773 O O . LEU A 1 101 ? -14.457 -5.929 21.544 1.00 96.75 101 LEU A O 1
ATOM 777 N N . CYS A 1 102 ? -12.208 -5.908 21.533 1.00 96.38 102 CYS A N 1
ATOM 778 C CA . CYS A 1 102 ? -12.048 -6.492 22.864 1.00 96.38 102 CYS A CA 1
ATOM 779 C C . CYS A 1 102 ? -12.669 -5.611 23.954 1.00 96.38 102 CYS A C 1
ATOM 781 O O . CYS A 1 102 ? -13.383 -6.117 24.818 1.00 96.38 102 CYS A O 1
ATOM 783 N N . TRP A 1 103 ? -12.429 -4.298 23.906 1.00 94.75 103 TRP A N 1
ATOM 784 C CA . TRP A 1 103 ? -12.990 -3.355 24.872 1.00 94.75 103 TRP A CA 1
ATOM 785 C C . TRP A 1 103 ? -14.519 -3.343 24.820 1.00 94.75 103 TRP A C 1
ATOM 787 O O . TRP A 1 103 ? -15.164 -3.520 25.850 1.00 94.75 103 TRP A O 1
ATOM 797 N N . ASN A 1 104 ? -15.107 -3.235 23.623 1.00 93.69 104 ASN A N 1
ATOM 798 C CA . ASN A 1 104 ? -16.562 -3.243 23.456 1.00 93.69 104 ASN A CA 1
ATOM 799 C C . ASN A 1 104 ? -17.196 -4.573 23.883 1.00 93.69 104 ASN A C 1
ATOM 801 O O . ASN A 1 104 ? -18.270 -4.566 24.478 1.00 93.69 104 ASN A O 1
ATOM 805 N N . ALA A 1 105 ? -16.530 -5.707 23.646 1.00 94.25 105 ALA A N 1
ATOM 806 C CA . ALA A 1 105 ? -17.002 -7.002 24.129 1.00 94.25 105 ALA A CA 1
ATOM 807 C C . ALA A 1 105 ? -17.022 -7.067 25.668 1.00 94.25 105 ALA A C 1
ATOM 809 O O . ALA A 1 105 ? -17.991 -7.555 26.250 1.00 94.25 105 ALA A O 1
ATOM 810 N N . ILE A 1 106 ? -15.991 -6.532 26.335 1.00 92.88 106 ILE A N 1
ATOM 811 C CA . ILE A 1 106 ? -15.954 -6.432 27.802 1.00 92.88 106 ILE A CA 1
ATOM 812 C C . ILE A 1 106 ? -17.090 -5.535 28.303 1.00 92.88 106 ILE A C 1
ATOM 814 O O . ILE A 1 106 ? -17.818 -5.938 29.209 1.00 92.88 106 ILE A O 1
ATOM 818 N N . LEU A 1 107 ? -17.280 -4.354 27.704 1.00 91.00 107 LEU A N 1
ATOM 819 C CA . LEU A 1 107 ? -18.362 -3.441 28.083 1.00 91.00 107 LEU A CA 1
ATOM 820 C C . LEU A 1 107 ? -19.743 -4.075 27.897 1.00 91.00 107 LEU A C 1
ATOM 822 O O . LEU A 1 107 ? -20.581 -3.972 28.788 1.00 91.00 107 LEU A O 1
ATOM 826 N N . PHE A 1 108 ? -19.954 -4.786 26.790 1.00 91.00 108 PHE A N 1
ATOM 827 C CA . PHE A 1 108 ? -21.198 -5.498 26.518 1.00 91.00 108 PHE A CA 1
ATOM 828 C C . PHE A 1 108 ? -21.501 -6.557 27.585 1.00 91.00 108 PHE A C 1
ATOM 830 O O . PHE A 1 108 ? -22.609 -6.607 28.122 1.00 91.00 108 PHE A O 1
ATOM 837 N N . LEU A 1 109 ? -20.507 -7.374 27.951 1.00 90.44 109 LEU A N 1
ATOM 838 C CA . LEU A 1 109 ? -20.658 -8.378 29.007 1.00 90.44 109 LEU A CA 1
ATOM 839 C C . LEU A 1 109 ? -20.916 -7.738 30.375 1.00 90.44 109 LEU A C 1
ATOM 841 O O . LEU A 1 109 ? -21.763 -8.225 31.122 1.00 90.44 109 LEU A O 1
ATOM 845 N N . LEU A 1 110 ? -20.230 -6.638 30.700 1.00 87.94 110 LEU A N 1
ATOM 846 C CA . LEU A 1 110 ? -20.453 -5.903 31.946 1.00 87.94 110 LEU A CA 1
ATOM 847 C C . LEU A 1 110 ? -21.871 -5.327 32.015 1.00 87.94 110 LEU A C 1
ATOM 849 O O . LEU A 1 110 ? -22.537 -5.515 33.032 1.00 87.94 110 LEU A O 1
ATOM 853 N N . THR A 1 111 ? -22.359 -4.697 30.942 1.00 85.50 111 THR A N 1
ATOM 854 C CA . THR A 1 111 ? -23.734 -4.181 30.874 1.00 85.50 111 THR A CA 1
ATOM 855 C C . THR A 1 111 ? -24.746 -5.314 31.052 1.00 85.50 111 THR A C 1
ATOM 857 O O . THR A 1 111 ? -25.644 -5.200 31.882 1.00 85.50 111 THR A O 1
ATOM 860 N N . MET A 1 112 ? -24.562 -6.452 30.372 1.00 85.50 112 MET A N 1
ATOM 861 C CA . MET A 1 112 ? -25.427 -7.629 30.539 1.00 85.50 112 MET A CA 1
ATOM 862 C C . MET A 1 112 ? -25.432 -8.160 31.982 1.00 85.50 112 MET A C 1
ATOM 864 O O . MET A 1 112 ? -26.499 -8.417 32.541 1.00 85.50 112 MET A O 1
ATOM 868 N N . CYS A 1 113 ? -24.257 -8.277 32.611 1.00 84.81 113 CYS A N 1
ATOM 869 C CA . CYS A 1 113 ? -24.130 -8.695 34.008 1.00 84.81 113 CYS A CA 1
ATOM 870 C C . CYS A 1 113 ? -24.850 -7.733 34.964 1.00 84.81 113 CYS A C 1
ATOM 872 O O . CYS A 1 113 ? -25.545 -8.189 35.871 1.00 84.81 113 CYS A O 1
ATOM 874 N N . ILE A 1 114 ? -24.713 -6.419 34.756 1.00 80.69 114 ILE A N 1
ATOM 875 C CA . ILE A 1 114 ? -25.365 -5.389 35.579 1.00 80.69 114 ILE A CA 1
ATOM 876 C C . ILE A 1 114 ? -26.887 -5.446 35.414 1.00 80.69 114 ILE A C 1
ATOM 878 O O . ILE A 1 114 ? -27.598 -5.439 36.418 1.00 80.69 114 ILE A O 1
ATOM 882 N N . CYS A 1 115 ? -27.396 -5.569 34.184 1.00 75.62 115 CYS A N 1
ATOM 883 C CA . CYS A 1 115 ? -28.836 -5.651 33.918 1.00 75.62 115 CYS A CA 1
ATOM 884 C C . CYS A 1 115 ? -29.497 -6.880 34.562 1.00 75.62 115 CYS A C 1
ATOM 886 O O . CYS A 1 115 ? -30.690 -6.854 34.871 1.00 75.62 115 CYS A O 1
ATOM 888 N N . TRP A 1 116 ? -28.748 -7.967 34.756 1.00 76.31 116 TRP A N 1
ATOM 889 C CA . TRP A 1 116 ? -29.252 -9.191 35.388 1.00 76.31 116 TRP A CA 1
ATOM 890 C C . TRP A 1 116 ? -29.058 -9.222 36.907 1.00 76.31 116 TRP A C 1
ATOM 892 O O . TRP A 1 116 ? -29.661 -10.059 37.586 1.00 76.31 116 TRP A O 1
ATOM 902 N N . TRP A 1 117 ? -28.266 -8.306 37.466 1.00 78.00 117 TRP A N 1
ATOM 903 C CA . TRP A 1 117 ? -27.991 -8.271 38.896 1.00 78.00 117 TRP A CA 1
ATOM 904 C C . TRP A 1 117 ? -29.099 -7.546 39.671 1.00 78.00 117 TRP A C 1
ATOM 906 O O . TRP A 1 117 ? -29.490 -6.424 39.352 1.00 78.00 117 TRP A O 1
ATOM 916 N N . LYS A 1 118 ? -29.597 -8.158 40.753 1.00 67.81 118 LYS A N 1
ATOM 917 C CA . LYS A 1 118 ? -30.514 -7.491 41.692 1.00 67.81 118 LYS A CA 1
ATOM 918 C C . LYS A 1 118 ? -29.704 -6.757 42.760 1.00 67.81 118 LYS A C 1
ATOM 920 O O . LYS A 1 118 ? -29.102 -7.390 43.622 1.00 67.81 118 LYS A O 1
ATOM 925 N N . PHE A 1 119 ?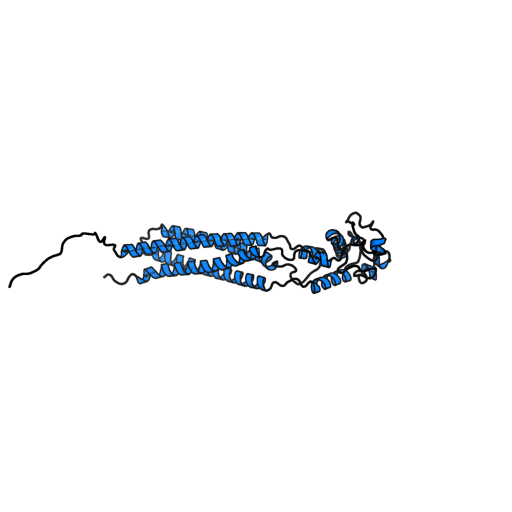 -29.691 -5.428 42.706 1.00 63.22 119 PHE A N 1
ATOM 926 C CA . PHE A 1 119 ? -29.043 -4.593 43.720 1.00 63.22 119 PHE A CA 1
ATOM 927 C C . PHE A 1 119 ? -29.858 -4.579 45.017 1.00 63.22 119 PHE A C 1
ATOM 929 O O . PHE A 1 119 ? -31.037 -4.229 45.001 1.00 63.22 119 PHE A O 1
ATOM 936 N N . GLY A 1 120 ? -29.232 -4.967 46.132 1.00 56.66 120 GLY A N 1
ATOM 937 C CA . GLY A 1 120 ? -29.882 -5.031 47.448 1.00 56.66 120 GLY A CA 1
ATOM 938 C C . GLY A 1 120 ? -29.184 -4.222 48.543 1.00 56.66 120 GLY A C 1
ATOM 939 O O . GLY A 1 120 ? -29.819 -3.868 49.532 1.00 56.66 120 GLY A O 1
ATOM 940 N N . GLU A 1 121 ? -27.899 -3.879 48.383 1.00 70.75 121 GLU A N 1
ATOM 941 C CA . GLU A 1 121 ? -27.099 -3.295 49.468 1.00 70.75 121 GLU A CA 1
ATOM 942 C C . GLU A 1 121 ? -26.424 -1.966 49.091 1.00 70.75 121 GLU A C 1
ATOM 944 O O . GLU A 1 121 ? -25.849 -1.821 48.013 1.00 70.75 121 GLU A O 1
ATOM 949 N N . LYS A 1 122 ? -26.386 -1.000 50.025 1.00 70.75 122 LYS A N 1
ATOM 950 C CA . LYS A 1 122 ? -25.745 0.323 49.830 1.00 70.75 122 LYS A CA 1
ATOM 951 C C . LYS A 1 122 ? -24.265 0.241 49.416 1.00 70.75 122 LYS A C 1
ATOM 953 O O . LYS A 1 122 ? -23.796 1.098 48.672 1.00 70.75 122 LYS A O 1
ATOM 958 N N . LYS A 1 123 ? -23.530 -0.789 49.861 1.00 72.44 123 LYS A N 1
ATOM 959 C CA . LYS A 1 123 ? -22.121 -1.014 49.478 1.00 72.44 123 LYS A CA 1
ATOM 960 C C . LYS A 1 123 ? -21.959 -1.370 47.992 1.00 72.44 123 LYS A C 1
ATOM 962 O O . LYS A 1 123 ? -20.936 -1.034 47.404 1.00 72.44 123 LYS A O 1
ATOM 967 N N . GLN A 1 124 ? -22.971 -1.986 47.374 1.00 74.44 124 GLN A N 1
ATOM 968 C CA . GLN A 1 124 ? -22.943 -2.370 45.958 1.00 74.44 124 GLN A CA 1
ATOM 969 C C . GLN A 1 124 ? -23.059 -1.149 45.030 1.00 74.44 124 GLN A C 1
ATOM 971 O O . GLN A 1 124 ? -22.432 -1.127 43.977 1.00 74.44 124 GLN A O 1
ATOM 976 N N . ILE A 1 125 ? -23.775 -0.096 45.444 1.00 76.12 125 ILE A N 1
ATOM 977 C CA . ILE A 1 125 ? -23.950 1.134 44.649 1.00 76.12 125 ILE A CA 1
ATOM 978 C C . ILE A 1 125 ? -22.616 1.878 44.470 1.00 76.12 125 ILE A C 1
ATOM 980 O O . ILE A 1 125 ? -22.288 2.309 43.368 1.00 76.12 125 ILE A O 1
ATOM 984 N N . ILE A 1 126 ? -21.816 1.992 45.537 1.00 80.19 126 ILE A N 1
ATOM 985 C CA . ILE A 1 126 ? -20.507 2.668 45.487 1.00 80.19 126 ILE A CA 1
ATOM 986 C C . ILE A 1 126 ? -19.539 1.911 44.567 1.00 80.19 126 ILE A C 1
ATOM 988 O O . ILE A 1 126 ? -18.843 2.530 43.766 1.00 80.19 126 ILE A O 1
ATOM 992 N N . ALA A 1 127 ? -19.521 0.576 44.643 1.00 82.25 127 ALA A N 1
ATOM 993 C CA . ALA A 1 127 ? -18.671 -0.250 43.787 1.00 82.25 127 ALA A CA 1
ATOM 994 C C . ALA A 1 127 ? -19.016 -0.088 42.295 1.00 82.25 127 ALA A C 1
ATOM 996 O O . ALA A 1 127 ? -18.116 0.043 41.466 1.00 82.25 127 ALA A O 1
ATOM 997 N N . VAL A 1 128 ? -20.309 -0.027 41.960 1.00 81.62 128 VAL A N 1
ATOM 998 C CA . VAL A 1 128 ? -20.775 0.220 40.587 1.00 81.62 128 VAL A CA 1
ATOM 999 C C . VAL A 1 128 ? -20.342 1.600 40.096 1.00 81.62 128 VAL A C 1
ATOM 1001 O O . VAL A 1 128 ? -19.805 1.705 38.998 1.00 81.62 128 VAL A O 1
ATOM 1004 N N . LEU A 1 129 ? -20.489 2.649 40.911 1.00 82.75 129 LEU A N 1
ATOM 1005 C CA . LEU A 1 129 ? -20.044 3.998 40.542 1.00 82.75 129 LEU A CA 1
ATOM 1006 C C . LEU A 1 129 ? -18.539 4.057 40.240 1.00 82.75 129 LEU A C 1
ATOM 1008 O O . LEU A 1 129 ? -18.140 4.656 39.243 1.00 82.75 129 LEU A O 1
ATOM 1012 N N . ILE A 1 130 ? -17.707 3.403 41.059 1.00 87.19 130 ILE A N 1
ATOM 1013 C CA . ILE A 1 130 ? -16.256 3.323 40.823 1.00 87.19 130 ILE A CA 1
ATOM 1014 C C . ILE A 1 130 ? -15.963 2.614 39.493 1.00 87.19 130 ILE A C 1
ATOM 1016 O O . ILE A 1 130 ? -15.158 3.107 38.703 1.00 87.19 130 ILE A O 1
ATOM 1020 N N . LEU A 1 131 ? -16.642 1.497 39.213 1.00 87.75 131 LEU A N 1
ATOM 1021 C CA . LEU A 1 131 ? -16.492 0.767 37.952 1.00 87.75 131 LEU A CA 1
ATOM 1022 C C . LEU A 1 131 ? -16.866 1.636 36.739 1.00 87.75 131 LEU A C 1
ATOM 1024 O O . LEU A 1 131 ? -16.126 1.663 35.757 1.00 87.75 131 LEU A O 1
ATOM 1028 N N . TYR A 1 132 ? -17.963 2.393 36.820 1.00 85.88 132 TYR A N 1
ATOM 1029 C CA . TYR A 1 132 ? -18.375 3.320 35.762 1.00 85.88 132 TYR A CA 1
ATOM 1030 C C . TYR A 1 132 ? -17.332 4.408 35.494 1.00 85.88 132 TYR A C 1
ATOM 1032 O O . TYR A 1 132 ? -17.037 4.696 34.335 1.00 85.88 132 TYR A O 1
ATOM 1040 N N . ILE A 1 133 ? -16.736 4.986 36.541 1.00 87.69 133 ILE A N 1
ATOM 1041 C CA . ILE A 1 133 ? -15.673 5.990 36.388 1.00 87.69 133 ILE A CA 1
ATOM 1042 C C . ILE A 1 133 ? -14.476 5.391 35.635 1.00 87.69 133 ILE A C 1
ATOM 1044 O O . ILE A 1 133 ? -13.957 6.019 34.711 1.00 87.69 133 ILE A O 1
ATOM 1048 N N . ILE A 1 134 ? -14.074 4.161 35.971 1.00 90.88 134 ILE A N 1
ATOM 1049 C CA . ILE A 1 134 ? -12.983 3.454 35.280 1.00 90.88 134 ILE A CA 1
ATOM 1050 C C . ILE A 1 134 ? -13.325 3.234 33.797 1.00 90.88 134 ILE A C 1
ATOM 1052 O O . ILE A 1 134 ? -12.484 3.481 32.932 1.00 90.88 134 ILE A O 1
ATOM 1056 N N . ILE A 1 135 ? -14.562 2.827 33.493 1.00 90.50 135 ILE A N 1
ATOM 1057 C CA . ILE A 1 135 ? -15.043 2.628 32.116 1.00 90.50 135 ILE A CA 1
ATOM 1058 C C . ILE A 1 135 ? -14.996 3.932 31.313 1.00 90.50 135 ILE A C 1
ATOM 1060 O O . ILE A 1 135 ? -14.526 3.929 30.172 1.00 90.50 135 ILE A O 1
ATOM 1064 N N . ILE A 1 136 ? -15.447 5.047 31.896 1.00 89.69 136 ILE A N 1
ATOM 1065 C CA . ILE A 1 136 ? -15.439 6.359 31.233 1.00 89.69 136 ILE A CA 1
ATOM 1066 C C . ILE A 1 136 ? -14.002 6.783 30.916 1.00 89.69 136 ILE A C 1
ATOM 1068 O O . ILE A 1 136 ? -13.718 7.164 29.780 1.00 89.69 136 ILE A O 1
ATOM 1072 N N . ILE A 1 137 ? -13.082 6.659 31.880 1.00 91.50 137 ILE A N 1
ATOM 1073 C CA . ILE A 1 137 ? -11.664 6.999 31.683 1.00 91.50 137 ILE A CA 1
ATOM 1074 C C . ILE A 1 137 ? -11.043 6.126 30.584 1.00 91.50 137 ILE A C 1
ATOM 1076 O O . ILE A 1 137 ? -10.378 6.649 29.688 1.00 91.50 137 ILE A O 1
ATOM 1080 N N . GLY A 1 138 ? -11.281 4.811 30.615 1.00 92.38 138 GLY A N 1
ATOM 1081 C CA . GLY A 1 138 ? -10.758 3.885 29.606 1.00 92.38 138 GLY A CA 1
ATOM 1082 C C . GLY A 1 138 ? -11.292 4.179 28.201 1.00 92.38 138 GLY A C 1
ATOM 1083 O O . GLY A 1 138 ? -10.523 4.247 27.242 1.00 92.38 138 GLY A O 1
ATOM 1084 N N . THR A 1 139 ? -12.593 4.446 28.086 1.00 91.81 139 THR A N 1
ATOM 1085 C CA . THR A 1 139 ? -13.233 4.790 26.806 1.00 91.81 139 THR A CA 1
ATOM 1086 C C . THR A 1 139 ? -12.704 6.116 26.263 1.00 91.81 139 THR A C 1
ATOM 1088 O O . THR A 1 139 ? -12.418 6.224 25.071 1.00 91.81 139 THR A O 1
ATOM 1091 N N . PHE A 1 140 ? -12.477 7.103 27.135 1.00 91.31 140 PHE A N 1
ATOM 1092 C CA . PHE A 1 140 ? -11.868 8.375 26.751 1.00 91.31 140 PHE A CA 1
ATOM 1093 C C . PHE A 1 140 ? -10.426 8.204 26.250 1.00 91.31 140 PHE A C 1
ATOM 1095 O O . PHE A 1 140 ? -10.057 8.788 25.234 1.00 91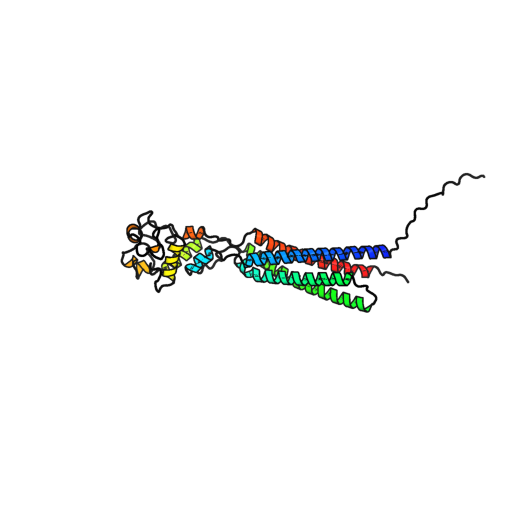.31 140 PHE A O 1
ATOM 1102 N N . ALA A 1 141 ? -9.615 7.359 26.896 1.00 93.94 141 ALA A N 1
ATOM 1103 C CA . ALA A 1 141 ? -8.256 7.073 26.432 1.00 93.94 141 ALA A CA 1
ATOM 1104 C C . ALA A 1 141 ? -8.247 6.445 25.025 1.00 93.94 141 ALA A C 1
ATOM 1106 O O . ALA A 1 141 ? -7.480 6.870 24.158 1.00 93.94 141 ALA A O 1
ATOM 1107 N N . ILE A 1 142 ? -9.138 5.479 24.769 1.00 93.81 142 ILE A N 1
ATOM 1108 C CA . ILE A 1 142 ? -9.294 4.859 23.445 1.00 93.81 142 ILE A CA 1
ATOM 1109 C C . ILE A 1 142 ? -9.747 5.892 22.405 1.00 93.81 142 ILE A C 1
ATOM 1111 O O . ILE A 1 142 ? -9.228 5.898 21.286 1.00 93.81 142 ILE A O 1
ATOM 1115 N N . PHE A 1 143 ? -10.672 6.783 22.771 1.00 93.81 143 PHE A N 1
ATOM 1116 C CA . PHE A 1 143 ? -11.143 7.857 21.898 1.00 93.81 143 PHE A CA 1
ATOM 1117 C C . PHE A 1 143 ? -9.995 8.767 21.438 1.00 93.81 143 PHE A C 1
ATOM 1119 O O . PHE A 1 143 ? -9.867 9.029 20.243 1.00 93.81 143 PHE A O 1
ATOM 1126 N N . ILE A 1 144 ? -9.117 9.192 22.354 1.00 94.56 144 ILE A N 1
ATOM 1127 C CA . ILE A 1 144 ? -7.959 10.039 22.017 1.00 94.56 144 ILE A CA 1
ATOM 1128 C C . ILE A 1 144 ? -7.009 9.328 21.043 1.00 94.56 144 ILE A C 1
ATOM 1130 O O . ILE A 1 144 ? -6.582 9.930 20.056 1.00 94.56 144 ILE A O 1
ATOM 1134 N N . VAL A 1 145 ? -6.721 8.041 21.269 1.00 94.62 145 VAL A N 1
ATOM 1135 C CA . VAL A 1 145 ? -5.880 7.249 20.354 1.00 94.62 145 VAL A CA 1
ATOM 1136 C C . VAL A 1 145 ? -6.530 7.136 18.972 1.00 94.62 145 VAL A C 1
ATOM 1138 O O . VAL A 1 145 ? -5.853 7.302 17.957 1.00 94.62 145 VAL A O 1
ATOM 1141 N N . ASN A 1 146 ? -7.839 6.884 18.911 1.00 93.56 146 ASN A N 1
ATOM 1142 C CA . ASN A 1 146 ? -8.573 6.802 17.649 1.00 93.56 146 ASN A CA 1
ATOM 1143 C C . ASN A 1 146 ? -8.547 8.144 16.893 1.00 93.56 146 ASN A C 1
ATOM 1145 O O . ASN A 1 146 ? -8.259 8.175 15.696 1.00 93.56 146 ASN A O 1
ATOM 1149 N N . LEU A 1 147 ? -8.740 9.260 17.602 1.00 94.50 147 LEU A N 1
ATOM 1150 C CA . LEU A 1 147 ? -8.672 10.605 17.035 1.00 94.50 147 LEU A CA 1
ATOM 1151 C C . LEU A 1 147 ? -7.291 10.918 16.444 1.00 94.50 147 LEU A C 1
ATOM 1153 O O . LEU A 1 147 ? -7.207 11.395 15.312 1.00 94.50 147 LEU A O 1
ATOM 1157 N N . GLU A 1 148 ? -6.205 10.611 17.161 1.00 94.44 148 GLU A N 1
ATOM 1158 C CA . GLU A 1 148 ? -4.840 10.807 16.651 1.00 94.44 148 GLU A CA 1
ATOM 1159 C C . GLU A 1 148 ? -4.617 10.018 15.350 1.00 94.44 148 GLU A C 1
ATOM 1161 O O . GLU A 1 148 ? -4.085 10.541 14.364 1.00 94.44 148 GLU A O 1
ATOM 1166 N N . LYS A 1 149 ? -5.064 8.757 15.327 1.00 92.56 149 LYS A N 1
ATOM 1167 C CA . LYS A 1 149 ? -4.964 7.882 14.156 1.00 92.56 149 LYS A CA 1
ATOM 1168 C C . LYS A 1 149 ? -5.797 8.393 12.985 1.00 92.56 149 LYS A C 1
ATOM 1170 O O . LYS A 1 149 ? -5.306 8.366 11.858 1.00 92.56 149 LYS A O 1
ATOM 1175 N N . TYR A 1 150 ? -7.000 8.898 13.240 1.00 93.88 150 TYR A N 1
ATOM 1176 C CA . TYR A 1 150 ? -7.863 9.482 12.218 1.00 93.88 150 TYR A CA 1
ATOM 1177 C C . TYR A 1 150 ? -7.263 10.755 11.607 1.00 93.88 150 TYR A C 1
ATOM 1179 O O . TYR A 1 150 ? -7.200 10.874 10.384 1.00 93.88 150 TYR A O 1
ATOM 1187 N N . ILE A 1 151 ? -6.757 11.678 12.434 1.00 93.62 151 ILE A N 1
ATOM 1188 C CA . ILE A 1 151 ? -6.106 12.908 11.953 1.00 93.62 151 ILE A CA 1
ATOM 1189 C C . ILE A 1 151 ? -4.878 12.559 11.108 1.00 93.62 151 ILE A C 1
ATOM 1191 O O . ILE A 1 151 ? -4.707 13.097 10.014 1.00 93.62 151 ILE A O 1
ATOM 1195 N N . ARG A 1 152 ? -4.043 11.625 11.585 1.00 92.06 152 ARG A N 1
ATOM 1196 C CA . ARG A 1 152 ? -2.873 11.153 10.836 1.00 92.06 152 ARG A CA 1
ATOM 1197 C C . ARG A 1 152 ? -3.284 10.537 9.498 1.00 92.06 152 ARG A C 1
ATOM 1199 O O . ARG A 1 152 ? -2.708 10.888 8.477 1.00 92.06 152 ARG A O 1
ATOM 1206 N N . PHE A 1 153 ? -4.304 9.680 9.492 1.00 91.25 153 PHE A N 1
ATOM 1207 C CA . PHE A 1 153 ? -4.841 9.075 8.274 1.00 91.25 153 PHE A CA 1
ATOM 1208 C C . PHE A 1 153 ? -5.308 10.128 7.260 1.00 91.25 153 PHE A C 1
ATOM 1210 O O . PHE A 1 153 ? -4.942 10.052 6.089 1.00 91.25 153 PHE A O 1
ATOM 1217 N N . MET A 1 154 ? -6.086 11.122 7.701 1.00 90.06 154 MET A N 1
ATOM 1218 C CA . MET A 1 154 ? -6.584 12.185 6.823 1.00 90.06 154 MET A CA 1
ATOM 1219 C C . MET A 1 154 ? -5.446 13.035 6.259 1.00 90.06 154 MET A C 1
ATOM 1221 O O . MET A 1 154 ? -5.425 13.297 5.059 1.00 90.06 154 MET A O 1
ATOM 1225 N N . LYS A 1 155 ? -4.453 13.375 7.089 1.00 89.50 155 LYS A N 1
ATOM 1226 C CA . LYS A 1 155 ? -3.266 14.111 6.646 1.00 89.50 155 LYS A CA 1
ATOM 1227 C C . LYS A 1 155 ? -2.503 13.362 5.553 1.00 89.50 155 LYS A C 1
ATOM 1229 O O . LYS A 1 155 ? -2.161 13.966 4.544 1.00 89.50 155 LYS A O 1
ATOM 1234 N N . GLU A 1 156 ? -2.255 12.064 5.726 1.00 86.19 156 GLU A N 1
ATOM 1235 C CA . GLU A 1 156 ? -1.566 11.259 4.704 1.00 86.19 156 GLU A CA 1
ATOM 1236 C C . GLU A 1 156 ? -2.392 11.113 3.423 1.00 86.19 156 GLU A C 1
ATOM 1238 O O . GLU A 1 156 ? -1.848 11.122 2.320 1.00 86.19 156 GLU A O 1
ATOM 1243 N N . ARG A 1 157 ? -3.718 11.009 3.556 1.00 84.19 157 ARG A N 1
ATOM 1244 C CA . ARG A 1 157 ? -4.628 10.927 2.412 1.00 84.19 157 ARG A CA 1
ATOM 1245 C C . ARG A 1 157 ? -4.623 12.213 1.579 1.00 84.19 157 ARG A C 1
ATOM 1247 O O . ARG A 1 157 ? -4.703 12.121 0.358 1.00 84.19 157 ARG A O 1
ATOM 1254 N N . GLU A 1 158 ? -4.540 13.377 2.222 1.00 82.25 158 GLU A N 1
ATOM 1255 C CA . GLU A 1 158 ? -4.487 14.690 1.561 1.00 82.25 158 GLU A CA 1
ATOM 1256 C C . GLU A 1 158 ? -3.088 15.043 1.042 1.00 82.25 158 GLU A C 1
ATOM 1258 O O . GLU A 1 158 ? -2.960 15.621 -0.034 1.00 82.25 158 GLU A O 1
ATOM 1263 N N . ALA A 1 159 ? -2.029 14.666 1.767 1.00 78.38 159 ALA A N 1
ATOM 1264 C CA . ALA A 1 159 ? -0.637 14.898 1.367 1.00 78.38 159 ALA A CA 1
ATOM 1265 C C . ALA A 1 159 ? -0.199 14.048 0.159 1.00 78.38 159 ALA A C 1
ATOM 1267 O O . ALA A 1 159 ? 0.900 14.217 -0.376 1.00 78.38 159 ALA A O 1
ATOM 1268 N N . GLN A 1 160 ? -1.054 13.125 -0.267 1.00 71.88 160 GLN A N 1
ATOM 1269 C CA . GLN A 1 160 ? -0.832 12.257 -1.401 1.00 71.88 160 GLN A CA 1
ATOM 1270 C C . GLN A 1 160 ? -0.769 13.059 -2.707 1.00 71.88 160 GLN A C 1
ATOM 1272 O O . GLN A 1 160 ? -1.786 13.545 -3.199 1.00 71.88 160 GLN A O 1
ATOM 1277 N N . ARG A 1 161 ? 0.424 13.148 -3.298 1.00 68.31 161 ARG A N 1
ATOM 1278 C CA . ARG A 1 161 ? 0.637 13.768 -4.610 1.00 68.31 161 ARG A CA 1
ATOM 1279 C C . ARG A 1 161 ? 0.648 12.724 -5.719 1.00 68.31 161 ARG A C 1
ATOM 1281 O O . ARG A 1 161 ? 1.020 11.573 -5.485 1.00 68.31 161 ARG A O 1
ATOM 1288 N N . ASP A 1 162 ? 0.231 13.142 -6.908 1.00 72.25 162 ASP A N 1
ATOM 1289 C CA . ASP A 1 162 ? 0.441 12.362 -8.123 1.00 72.25 162 ASP A CA 1
ATOM 1290 C C . ASP A 1 162 ? 1.943 12.250 -8.417 1.00 72.25 162 ASP A C 1
ATOM 1292 O O . ASP A 1 162 ? 2.746 13.074 -7.970 1.00 72.25 162 ASP A O 1
ATOM 1296 N N . VAL A 1 163 ? 2.323 11.192 -9.130 1.00 76.69 163 VAL A N 1
ATOM 1297 C CA . VAL A 1 163 ? 3.720 10.945 -9.494 1.00 76.69 163 VAL A CA 1
ATOM 1298 C C . VAL A 1 163 ? 4.202 12.059 -10.417 1.00 76.69 163 VAL A C 1
ATOM 1300 O O . VAL A 1 163 ? 3.585 12.321 -11.452 1.00 76.69 163 VAL A O 1
ATOM 1303 N N . ASP A 1 164 ? 5.322 12.686 -10.064 1.00 84.69 164 ASP A N 1
ATOM 1304 C CA . ASP A 1 164 ? 6.002 13.624 -10.949 1.00 84.69 164 ASP A CA 1
ATOM 1305 C C . ASP A 1 164 ? 6.810 12.826 -11.976 1.00 84.69 164 ASP A C 1
ATOM 1307 O O . ASP A 1 164 ? 7.961 12.442 -11.747 1.00 84.69 164 ASP A O 1
ATOM 1311 N N . TYR A 1 165 ? 6.162 12.530 -13.103 1.00 84.06 165 TYR A N 1
ATOM 1312 C CA . TYR A 1 165 ? 6.775 11.773 -14.188 1.00 84.06 165 TYR A CA 1
ATOM 1313 C C . TYR A 1 165 ? 7.954 12.507 -14.830 1.00 84.06 165 TYR A C 1
ATOM 1315 O O . TYR A 1 165 ? 8.836 11.834 -15.346 1.00 84.06 165 TYR A O 1
ATOM 1323 N N . ILE A 1 166 ? 8.013 13.842 -14.764 1.00 87.19 166 ILE A N 1
ATOM 1324 C CA . ILE A 1 166 ? 9.146 14.613 -15.293 1.00 87.19 166 ILE A CA 1
ATOM 1325 C C . ILE A 1 166 ? 10.362 14.391 -14.393 1.00 87.19 166 ILE A C 1
ATOM 1327 O O . ILE A 1 166 ? 11.450 14.075 -14.871 1.00 87.19 166 ILE A O 1
ATOM 1331 N N . GLN A 1 167 ? 10.178 14.502 -13.075 1.00 88.56 167 GLN A N 1
ATOM 1332 C CA . GLN A 1 167 ? 11.245 14.202 -12.124 1.00 88.56 167 GLN A CA 1
ATOM 1333 C C . GLN A 1 167 ? 11.689 12.735 -12.223 1.00 88.56 167 GLN A C 1
ATOM 1335 O O . GLN A 1 167 ? 12.886 12.460 -12.208 1.00 88.56 167 GLN A O 1
ATOM 1340 N N . LEU A 1 168 ? 10.742 11.799 -12.344 1.00 88.81 168 LEU A N 1
ATOM 1341 C CA . LEU A 1 168 ? 11.050 10.373 -12.457 1.00 88.81 168 LEU A CA 1
ATOM 1342 C C . LEU A 1 168 ? 11.876 10.058 -13.710 1.00 88.81 168 LEU A C 1
ATOM 1344 O O . LEU A 1 168 ? 12.856 9.323 -13.622 1.00 88.81 168 LEU A O 1
ATOM 1348 N N . GLU A 1 169 ? 11.503 10.632 -14.853 1.00 91.44 169 GLU A N 1
ATOM 1349 C CA . GLU A 1 169 ? 12.225 10.494 -16.122 1.00 91.44 169 GLU A CA 1
ATOM 1350 C C . GLU A 1 169 ? 13.672 10.993 -15.993 1.00 91.44 169 GLU A C 1
ATOM 1352 O O . GLU A 1 169 ? 14.610 10.266 -16.321 1.00 91.44 169 GLU A O 1
ATOM 1357 N N . ASN A 1 170 ? 13.866 12.172 -15.390 1.00 92.00 170 ASN A N 1
ATOM 1358 C CA . ASN A 1 170 ? 15.194 12.733 -15.124 1.00 92.00 170 ASN A CA 1
ATOM 1359 C C . ASN A 1 170 ? 16.040 11.846 -14.195 1.00 92.00 170 ASN A C 1
ATOM 1361 O O . ASN A 1 170 ? 17.237 11.665 -14.423 1.00 92.00 170 ASN A O 1
ATOM 1365 N N . GLU A 1 171 ? 15.439 11.281 -13.144 1.00 91.75 171 GLU A N 1
ATOM 1366 C CA . GLU A 1 171 ? 16.140 10.381 -12.225 1.00 91.75 171 GLU A CA 1
ATOM 1367 C C . GLU A 1 171 ? 16.510 9.050 -12.899 1.00 91.75 171 GLU A C 1
ATOM 1369 O O . GLU A 1 171 ? 17.637 8.577 -12.731 1.00 91.75 171 GLU A O 1
ATOM 1374 N N . MET A 1 172 ? 15.608 8.472 -13.703 1.00 92.81 172 MET A N 1
ATOM 1375 C CA . MET A 1 172 ? 15.889 7.273 -14.502 1.00 92.81 172 MET A CA 1
ATOM 1376 C C . MET A 1 172 ? 17.043 7.510 -15.479 1.00 92.81 172 MET A C 1
ATOM 1378 O O . MET A 1 172 ? 17.958 6.686 -15.546 1.00 92.81 172 MET A O 1
ATOM 1382 N N . MET A 1 173 ? 17.032 8.646 -16.180 1.00 95.25 173 MET A N 1
ATOM 1383 C CA . MET A 1 173 ? 18.107 9.041 -17.089 1.00 95.25 173 MET A CA 1
ATOM 1384 C C . MET A 1 173 ? 19.438 9.193 -16.371 1.00 95.25 173 MET A C 1
ATOM 1386 O O . MET A 1 173 ? 20.425 8.571 -16.755 1.00 95.25 173 MET A O 1
ATOM 1390 N N . SER A 1 174 ? 19.455 9.948 -15.273 1.00 94.31 174 SER A N 1
ATOM 1391 C CA . SER A 1 174 ? 20.671 10.156 -14.490 1.00 94.31 174 SER A CA 1
ATOM 1392 C C . SER A 1 174 ? 21.240 8.834 -13.962 1.00 94.31 174 SER A C 1
ATOM 1394 O O . SER A 1 174 ? 22.452 8.603 -13.995 1.00 94.31 174 SER A O 1
ATOM 1396 N N . ALA A 1 175 ? 20.372 7.922 -13.514 1.00 93.50 175 ALA A N 1
ATOM 1397 C CA . ALA A 1 175 ? 20.787 6.605 -13.056 1.00 93.50 175 ALA A CA 1
ATOM 1398 C C . ALA A 1 175 ? 21.367 5.745 -14.187 1.00 93.50 175 ALA A C 1
ATOM 1400 O O . ALA A 1 175 ? 22.349 5.038 -13.941 1.00 93.50 175 ALA A O 1
ATOM 1401 N N . LEU A 1 176 ? 20.793 5.805 -15.391 1.00 94.69 176 LEU A N 1
ATOM 1402 C CA . LEU A 1 176 ? 21.314 5.116 -16.569 1.00 94.69 176 LEU A CA 1
ATOM 1403 C C . LEU A 1 176 ? 22.694 5.670 -16.954 1.00 94.69 176 LEU A C 1
ATOM 1405 O O . LEU A 1 176 ? 23.669 4.916 -16.965 1.00 94.69 176 LEU A O 1
ATOM 1409 N N . GLU A 1 177 ? 22.794 6.985 -17.164 1.00 94.94 177 GLU A N 1
ATOM 1410 C CA . GLU A 1 177 ? 24.026 7.681 -17.559 1.00 94.94 177 GLU A CA 1
ATOM 1411 C C . GLU A 1 177 ? 25.174 7.444 -16.577 1.00 94.94 177 GLU A C 1
ATOM 1413 O O . GLU A 1 177 ? 26.302 7.219 -16.991 1.00 94.94 177 GLU A O 1
ATOM 1418 N N . GLN A 1 178 ? 24.916 7.432 -15.268 1.00 92.62 178 GLN A N 1
ATOM 1419 C CA . GLN A 1 178 ? 25.988 7.273 -14.279 1.00 92.62 178 GLN A CA 1
ATOM 1420 C C . GLN A 1 178 ? 26.447 5.823 -14.085 1.00 92.62 178 GLN A C 1
ATOM 1422 O O . GLN A 1 178 ? 27.584 5.583 -13.665 1.00 92.62 178 GLN A O 1
ATOM 1427 N N . ASN A 1 179 ? 25.559 4.847 -14.302 1.00 91.44 179 ASN A N 1
ATOM 1428 C CA . ASN A 1 179 ? 25.765 3.489 -13.793 1.00 91.44 179 ASN A CA 1
ATOM 1429 C C . ASN A 1 179 ? 25.783 2.395 -14.860 1.00 91.44 179 ASN A C 1
ATOM 1431 O O . ASN A 1 179 ? 26.169 1.274 -14.534 1.00 91.44 179 ASN A O 1
ATOM 1435 N N . PHE A 1 180 ? 25.376 2.672 -16.098 1.00 94.00 180 PHE A N 1
ATOM 1436 C CA . PHE A 1 180 ? 25.344 1.657 -17.145 1.00 94.00 180 PHE A CA 1
ATOM 1437 C C . PHE A 1 180 ? 26.725 1.480 -17.798 1.00 94.00 180 PHE A C 1
ATOM 1439 O O . PHE A 1 180 ? 27.272 2.399 -18.403 1.00 94.00 180 PHE A O 1
ATOM 1446 N N . ARG A 1 181 ? 27.312 0.288 -17.652 1.00 93.06 181 ARG A N 1
ATOM 1447 C CA . ARG A 1 181 ? 28.689 -0.039 -18.072 1.00 93.06 181 ARG A CA 1
ATOM 1448 C C . ARG A 1 181 ? 28.795 -1.247 -18.995 1.00 93.06 181 ARG A C 1
ATOM 1450 O O . ARG A 1 181 ? 29.838 -1.465 -19.600 1.00 93.06 181 ARG A O 1
ATOM 1457 N N . SER A 1 182 ? 27.762 -2.081 -19.068 1.00 91.56 182 SER A N 1
ATOM 1458 C CA . SER A 1 182 ? 27.787 -3.314 -19.855 1.00 91.56 182 SER A CA 1
ATOM 1459 C C . SER A 1 182 ? 26.381 -3.711 -20.281 1.00 91.56 182 SER A C 1
ATOM 1461 O O . SER A 1 182 ? 25.446 -3.621 -19.495 1.00 91.56 182 SER A O 1
ATOM 1463 N N . ASP A 1 183 ? 26.246 -4.234 -21.493 1.00 88.81 183 ASP A N 1
ATOM 1464 C CA . ASP A 1 183 ? 25.028 -4.824 -22.058 1.00 88.81 183 ASP A CA 1
ATOM 1465 C C . ASP A 1 183 ? 24.837 -6.314 -21.696 1.00 88.81 183 ASP A C 1
ATOM 1467 O O . ASP A 1 183 ? 23.937 -6.978 -22.213 1.00 88.81 183 ASP A O 1
ATOM 1471 N N . ASN A 1 184 ? 25.655 -6.852 -20.783 1.00 86.81 184 ASN A N 1
ATOM 1472 C CA . ASN A 1 184 ? 25.551 -8.230 -20.302 1.00 86.81 184 ASN A CA 1
ATOM 1473 C C . ASN A 1 184 ? 24.608 -8.354 -19.091 1.00 86.81 184 ASN A C 1
ATOM 1475 O O . ASN A 1 184 ? 24.722 -7.624 -18.104 1.00 86.81 184 ASN A O 1
ATOM 1479 N N . THR A 1 185 ? 23.737 -9.368 -19.111 1.00 80.62 185 THR A N 1
ATOM 1480 C CA . THR A 1 185 ? 22.751 -9.677 -18.045 1.00 80.62 185 THR A CA 1
ATOM 1481 C C . THR A 1 185 ? 23.331 -10.449 -16.847 1.00 80.62 185 THR A C 1
ATOM 1483 O O . THR A 1 185 ? 22.615 -10.778 -15.891 1.00 80.62 185 THR A O 1
ATOM 1486 N N . SER A 1 186 ? 24.623 -10.779 -16.903 1.00 77.12 186 SER A N 1
ATOM 1487 C CA . SER A 1 186 ? 25.357 -11.579 -15.915 1.00 77.12 186 SER A CA 1
ATOM 1488 C C . SER A 1 186 ? 26.745 -11.006 -15.603 1.00 77.12 186 SER A C 1
ATOM 1490 O O . SER A 1 186 ? 27.650 -11.749 -15.230 1.00 77.12 186 SER A O 1
ATOM 1492 N N . SER A 1 187 ? 26.947 -9.703 -15.813 1.00 72.38 187 SER A N 1
ATOM 1493 C CA . SER A 1 187 ? 28.208 -9.040 -15.473 1.00 72.38 187 SER A CA 1
ATOM 1494 C C . SER A 1 187 ? 28.375 -8.894 -13.954 1.00 72.38 187 SER A C 1
ATOM 1496 O O . SER A 1 187 ? 27.408 -8.960 -13.194 1.00 72.38 187 SER A O 1
ATOM 1498 N N . ASN A 1 188 ? 29.609 -8.637 -13.509 1.00 78.31 188 ASN A N 1
ATOM 1499 C CA . ASN A 1 188 ? 29.890 -8.255 -12.118 1.00 78.31 188 ASN A CA 1
ATOM 1500 C C . ASN A 1 188 ? 29.304 -6.871 -11.755 1.00 78.31 188 ASN A C 1
ATOM 1502 O O . ASN A 1 188 ? 29.331 -6.480 -10.589 1.00 78.31 188 ASN A O 1
ATOM 1506 N N . ASP A 1 189 ? 28.781 -6.125 -12.735 1.00 84.38 189 ASP A N 1
ATOM 1507 C CA . ASP A 1 189 ? 28.122 -4.840 -12.528 1.00 84.38 189 ASP A CA 1
ATOM 1508 C C . ASP A 1 189 ? 26.620 -5.053 -12.300 1.00 84.38 189 ASP A C 1
ATOM 1510 O O . ASP A 1 189 ? 25.826 -5.206 -13.232 1.00 84.38 189 ASP A O 1
ATOM 1514 N N . LEU A 1 190 ? 26.232 -5.067 -11.023 1.00 89.00 190 LEU A N 1
ATOM 1515 C CA . LEU A 1 190 ? 24.851 -5.309 -10.602 1.00 89.00 190 LEU A CA 1
ATOM 1516 C C . LEU A 1 190 ? 23.859 -4.306 -11.204 1.00 89.00 190 LEU A C 1
ATOM 1518 O O . LEU A 1 190 ? 22.740 -4.694 -11.531 1.00 89.00 190 LEU A O 1
ATOM 1522 N N . LYS A 1 191 ? 24.254 -3.038 -11.381 1.00 90.94 191 LYS A N 1
ATOM 1523 C CA . LYS A 1 191 ? 23.358 -1.990 -11.891 1.00 90.94 191 LYS A CA 1
ATOM 1524 C C . LYS A 1 191 ? 23.136 -2.139 -13.392 1.00 90.94 191 LYS A C 1
ATOM 1526 O O . LYS A 1 191 ? 22.002 -2.073 -13.854 1.00 90.94 191 LYS A O 1
ATOM 1531 N N . SER A 1 192 ? 24.198 -2.410 -14.142 1.00 91.88 192 SER A N 1
ATOM 1532 C CA . SER A 1 192 ? 24.112 -2.693 -15.577 1.00 91.88 192 SER A CA 1
ATOM 1533 C C . SER A 1 192 ? 23.313 -3.970 -15.841 1.00 91.88 192 SER A C 1
ATOM 1535 O O . SER A 1 192 ? 22.418 -3.992 -16.683 1.00 91.88 192 SER A O 1
ATOM 1537 N N . SER A 1 193 ? 23.584 -5.027 -15.070 1.00 91.88 193 SER A N 1
ATOM 1538 C CA . SER A 1 193 ? 22.831 -6.284 -15.123 1.00 91.88 193 SER A CA 1
ATOM 1539 C C . SER A 1 193 ? 21.340 -6.069 -14.835 1.00 91.88 193 SER A C 1
ATOM 1541 O O . SER A 1 193 ? 20.496 -6.585 -15.571 1.00 91.88 193 SER A O 1
ATOM 1543 N N . ALA A 1 194 ? 21.008 -5.252 -13.830 1.00 92.50 194 ALA A N 1
ATOM 1544 C CA . ALA A 1 194 ? 19.633 -4.881 -13.516 1.00 92.50 194 ALA A CA 1
ATOM 1545 C C . ALA A 1 194 ? 18.947 -4.139 -14.670 1.00 92.50 194 ALA A C 1
ATOM 1547 O O . ALA A 1 194 ? 17.881 -4.565 -15.100 1.00 92.50 194 ALA A O 1
ATOM 1548 N N . TRP A 1 195 ? 19.569 -3.109 -15.249 1.00 94.56 195 TRP A N 1
ATOM 1549 C CA . TRP A 1 195 ? 19.018 -2.415 -16.422 1.00 94.56 195 TRP A CA 1
ATOM 1550 C C . TRP A 1 195 ? 18.789 -3.354 -17.614 1.00 94.56 195 TRP A C 1
ATOM 1552 O O . TRP A 1 195 ? 17.723 -3.344 -18.224 1.00 94.56 195 TRP A O 1
ATOM 1562 N N . ASN A 1 196 ? 19.739 -4.242 -17.909 1.00 94.56 196 ASN A N 1
ATOM 1563 C CA . ASN A 1 196 ? 19.591 -5.207 -18.999 1.00 94.56 196 ASN A CA 1
ATOM 1564 C C . ASN A 1 196 ? 18.434 -6.186 -18.783 1.00 94.56 196 ASN A C 1
ATOM 1566 O O . ASN A 1 196 ? 17.697 -6.503 -19.719 1.00 94.56 196 ASN A O 1
ATOM 1570 N N . ARG A 1 197 ? 18.263 -6.670 -17.550 1.00 93.69 197 ARG A N 1
ATOM 1571 C CA . ARG A 1 197 ? 17.113 -7.507 -17.193 1.00 93.69 197 ARG A CA 1
ATOM 1572 C C . ARG A 1 197 ? 15.817 -6.709 -17.267 1.00 93.69 197 ARG A C 1
ATOM 1574 O O . ARG A 1 197 ? 14.843 -7.221 -17.805 1.00 93.69 197 ARG A O 1
ATOM 1581 N N . PHE A 1 198 ? 15.834 -5.450 -16.841 1.00 93.50 198 PHE A N 1
ATOM 1582 C CA . PHE A 1 198 ? 14.689 -4.547 -16.886 1.00 93.50 198 PHE A CA 1
ATOM 1583 C C . PHE A 1 198 ? 14.189 -4.343 -18.324 1.00 93.50 198 PHE A C 1
ATOM 1585 O O . PHE A 1 198 ? 12.996 -4.491 -18.587 1.00 93.50 198 PHE A O 1
ATOM 1592 N N . PHE A 1 199 ? 15.095 -4.122 -19.284 1.00 95.38 199 PHE A N 1
ATOM 1593 C CA . PHE A 1 199 ? 14.766 -4.018 -20.715 1.00 95.38 199 PHE A CA 1
ATOM 1594 C C . PHE A 1 199 ? 14.102 -5.286 -21.275 1.00 95.38 199 PHE A C 1
ATOM 1596 O O . PHE A 1 199 ? 13.235 -5.232 -22.156 1.00 95.38 199 PHE A O 1
ATOM 1603 N N . ILE A 1 200 ? 14.489 -6.461 -20.775 1.00 94.25 200 ILE A N 1
ATOM 1604 C CA . ILE A 1 200 ? 13.886 -7.740 -21.166 1.00 94.25 200 ILE A CA 1
ATOM 1605 C C . ILE A 1 200 ? 12.522 -7.921 -20.499 1.00 94.25 200 ILE A C 1
ATOM 1607 O O . ILE A 1 200 ? 11.531 -8.104 -21.202 1.00 94.25 200 ILE A O 1
ATOM 1611 N N . GLU A 1 201 ? 12.462 -7.837 -19.172 1.00 92.19 201 GLU A N 1
ATOM 1612 C CA . GLU A 1 201 ? 11.263 -8.118 -18.376 1.00 92.19 201 GLU A CA 1
ATOM 1613 C C . GLU A 1 201 ? 10.119 -7.141 -18.662 1.00 92.19 201 GLU A C 1
ATOM 1615 O O . GLU A 1 201 ? 8.955 -7.543 -18.725 1.00 92.19 201 GLU A O 1
ATOM 1620 N N . HIS A 1 202 ? 10.438 -5.866 -18.891 1.00 91.25 202 HIS A N 1
ATOM 1621 C CA . HIS A 1 202 ? 9.443 -4.839 -19.193 1.00 91.25 202 HIS A CA 1
ATOM 1622 C C . HIS A 1 202 ? 9.277 -4.564 -20.689 1.00 91.25 202 HIS A C 1
ATOM 1624 O O . HIS A 1 202 ? 8.481 -3.701 -21.054 1.00 91.25 202 HIS A O 1
ATOM 1630 N N . ASN A 1 203 ? 9.965 -5.322 -21.550 1.00 94.00 203 ASN A N 1
ATOM 1631 C CA . ASN A 1 203 ? 9.886 -5.206 -23.005 1.00 94.00 203 ASN A CA 1
ATOM 1632 C C . ASN A 1 203 ? 10.032 -3.749 -23.495 1.00 94.00 203 ASN A C 1
ATOM 1634 O O . ASN A 1 203 ? 9.216 -3.253 -24.276 1.00 94.00 203 ASN A O 1
ATOM 1638 N N . CYS A 1 204 ? 11.068 -3.067 -23.006 1.00 95.25 204 CYS A N 1
ATOM 1639 C CA . CYS A 1 204 ? 11.396 -1.687 -23.352 1.00 95.25 204 CYS A CA 1
ATOM 1640 C C . CYS A 1 204 ? 12.893 -1.497 -23.628 1.00 95.25 204 CYS A C 1
ATOM 1642 O O . CYS A 1 204 ? 13.691 -2.401 -23.384 1.00 95.25 204 CYS A O 1
ATOM 1644 N N . CYS A 1 205 ? 13.267 -0.334 -24.155 1.00 95.69 205 CYS A N 1
ATOM 1645 C CA . CYS A 1 205 ? 14.643 0.075 -24.392 1.00 95.69 205 CYS A CA 1
ATOM 1646 C C . CYS A 1 205 ? 14.809 1.572 -24.151 1.00 95.69 205 CYS A C 1
ATOM 1648 O O . CYS A 1 205 ? 14.000 2.334 -24.669 1.00 95.69 205 CYS A O 1
ATOM 1650 N N . ALA A 1 206 ? 15.886 1.963 -23.461 1.00 94.81 206 ALA A N 1
ATOM 1651 C CA . ALA A 1 206 ? 16.193 3.357 -23.126 1.00 94.81 206 ALA A CA 1
ATOM 1652 C C . ALA A 1 206 ? 15.077 4.031 -22.300 1.00 94.81 206 ALA A C 1
ATOM 1654 O O . ALA A 1 206 ? 14.010 3.454 -22.081 1.00 94.81 206 ALA A O 1
ATOM 1655 N N . VAL A 1 207 ? 15.327 5.215 -21.746 1.00 95.44 207 VAL A N 1
ATOM 1656 C CA . VAL A 1 207 ? 14.285 5.940 -21.002 1.00 95.44 207 VAL A CA 1
ATOM 1657 C C . VAL A 1 207 ? 13.394 6.691 -21.988 1.00 95.44 207 VAL A C 1
ATOM 1659 O O . VAL A 1 207 ? 12.172 6.577 -21.885 1.00 95.44 207 VAL A O 1
ATOM 1662 N N . HIS A 1 208 ? 13.999 7.368 -22.965 1.00 95.44 208 HIS A N 1
ATOM 1663 C CA . HIS A 1 208 ? 13.347 8.021 -24.095 1.00 95.44 208 HIS A CA 1
ATOM 1664 C C . HIS A 1 208 ? 13.286 7.113 -25.328 1.00 95.44 208 HIS A C 1
ATOM 1666 O O . HIS A 1 208 ? 13.858 6.022 -25.376 1.00 95.44 208 HIS A O 1
ATOM 1672 N N . ASP A 1 209 ? 12.569 7.570 -26.356 1.00 92.31 209 ASP A N 1
ATOM 1673 C CA . ASP A 1 209 ? 12.510 6.865 -27.631 1.00 92.31 209 ASP A CA 1
ATOM 1674 C C . ASP A 1 209 ? 13.876 6.825 -28.315 1.00 92.31 209 ASP A C 1
ATOM 1676 O O . 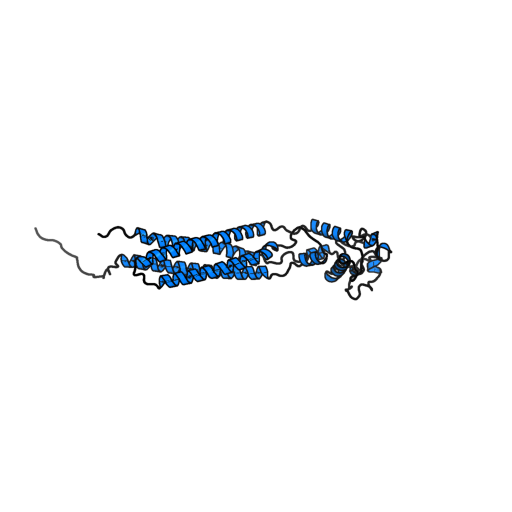ASP A 1 209 ? 14.540 7.841 -28.526 1.00 92.31 209 ASP A O 1
ATOM 1680 N N . VAL A 1 210 ? 14.263 5.625 -28.743 1.00 93.06 210 VAL A N 1
ATOM 1681 C CA . VAL A 1 210 ? 15.432 5.435 -29.596 1.00 93.06 210 VAL A CA 1
ATOM 1682 C C . VAL A 1 210 ? 15.079 5.918 -31.005 1.00 93.06 210 VAL A C 1
ATOM 1684 O O . VAL A 1 210 ? 14.342 5.256 -31.740 1.00 93.06 210 VAL A O 1
ATOM 1687 N N . MET A 1 211 ? 15.600 7.087 -31.379 1.00 86.62 211 MET A N 1
ATOM 1688 C CA . MET A 1 211 ? 15.346 7.731 -32.679 1.00 86.62 211 MET A CA 1
ATOM 1689 C C . MET A 1 211 ? 16.422 7.425 -33.733 1.00 86.62 211 MET A C 1
ATOM 1691 O O . MET A 1 211 ? 16.252 7.759 -34.906 1.00 86.62 211 MET A O 1
ATOM 1695 N N . GLY A 1 212 ? 17.524 6.787 -33.335 1.00 87.62 212 GLY A N 1
ATOM 1696 C CA . GLY A 1 212 ? 18.637 6.433 -34.209 1.00 87.62 212 GLY A CA 1
ATOM 1697 C C . GLY A 1 212 ? 19.889 6.067 -33.417 1.00 87.62 212 GLY A C 1
ATOM 1698 O O . GLY A 1 212 ? 19.811 5.650 -32.263 1.00 87.62 212 GLY A O 1
ATOM 1699 N N . THR A 1 213 ? 21.056 6.238 -34.039 1.00 88.88 213 THR A N 1
ATOM 1700 C CA . THR A 1 213 ? 22.355 5.939 -33.414 1.00 88.88 213 THR A CA 1
ATOM 1701 C C . THR A 1 213 ? 22.743 6.924 -32.316 1.00 88.88 213 THR A C 1
ATOM 1703 O O . THR A 1 213 ? 23.602 6.590 -31.522 1.00 88.88 213 THR A O 1
ATOM 1706 N N . THR A 1 214 ? 22.107 8.098 -32.251 1.00 92.06 214 THR A N 1
ATOM 1707 C CA . THR A 1 214 ? 22.225 9.029 -31.120 1.00 92.06 214 THR A CA 1
ATOM 1708 C C . THR A 1 214 ? 21.063 8.800 -30.163 1.00 92.06 214 THR A C 1
ATOM 1710 O O . THR A 1 214 ? 19.904 8.917 -30.574 1.00 92.06 214 THR A O 1
ATOM 1713 N N . ASN A 1 215 ? 21.356 8.426 -28.920 1.00 94.31 215 ASN A N 1
ATOM 1714 C CA . ASN A 1 215 ? 20.357 7.977 -27.951 1.00 94.31 215 ASN A CA 1
ATOM 1715 C C . ASN A 1 215 ? 20.861 8.069 -26.492 1.00 94.31 215 ASN A C 1
ATOM 1717 O O . ASN A 1 215 ? 21.984 8.487 -26.223 1.00 94.31 215 ASN A O 1
ATOM 1721 N N . ASP A 1 216 ? 20.021 7.650 -25.540 1.00 95.94 216 ASP A N 1
ATOM 1722 C CA . ASP A 1 216 ? 20.284 7.730 -24.094 1.00 95.94 216 ASP A CA 1
ATOM 1723 C C . ASP A 1 216 ? 21.556 7.001 -23.616 1.00 95.94 216 ASP A C 1
ATOM 1725 O O . ASP A 1 216 ? 22.027 7.246 -22.504 1.00 95.94 216 ASP A O 1
ATOM 1729 N N . PHE A 1 217 ? 22.112 6.082 -24.411 1.00 95.94 217 PHE A N 1
ATOM 1730 C CA . PHE A 1 217 ? 23.304 5.328 -24.034 1.00 95.94 217 PHE A CA 1
ATOM 1731 C C . PHE A 1 217 ? 24.613 6.075 -24.321 1.00 95.94 217 PHE A C 1
ATOM 1733 O O . PHE A 1 217 ? 25.624 5.743 -23.699 1.00 95.94 217 PHE A O 1
ATOM 1740 N N . ASP A 1 218 ? 24.608 7.097 -25.181 1.00 94.19 218 ASP A N 1
ATOM 1741 C CA . ASP A 1 218 ? 25.823 7.757 -25.688 1.00 94.19 218 ASP A CA 1
ATOM 1742 C C . ASP A 1 218 ? 26.719 8.316 -24.569 1.00 94.19 218 ASP A C 1
ATOM 1744 O O . ASP A 1 218 ? 27.946 8.213 -24.629 1.00 94.19 218 ASP A O 1
ATOM 1748 N N . ASN A 1 219 ? 26.108 8.854 -23.509 1.00 94.88 219 ASN A N 1
ATOM 1749 C CA . ASN A 1 219 ? 26.815 9.452 -22.370 1.00 94.88 219 ASN A CA 1
ATOM 1750 C C . ASN A 1 219 ? 27.152 8.450 -21.255 1.00 94.88 219 ASN A C 1
ATOM 1752 O O . ASN A 1 219 ? 27.780 8.813 -20.258 1.00 94.88 219 ASN A O 1
ATOM 1756 N N . THR A 1 220 ? 26.743 7.189 -21.385 1.00 95.75 220 THR A N 1
ATOM 1757 C CA . THR A 1 220 ? 26.986 6.175 -20.353 1.00 95.75 220 THR A CA 1
ATOM 1758 C C . THR A 1 220 ? 28.454 5.718 -20.352 1.00 95.75 220 THR A C 1
ATOM 1760 O O . THR A 1 220 ? 29.126 5.751 -21.391 1.00 95.75 220 THR A O 1
ATOM 1763 N N . PRO A 1 221 ? 28.994 5.211 -19.225 1.00 94.56 221 PRO A N 1
ATOM 1764 C CA . PRO A 1 221 ? 30.300 4.555 -19.193 1.00 94.56 221 PRO A CA 1
ATOM 1765 C C . PRO A 1 221 ? 30.448 3.416 -20.208 1.00 94.56 221 PRO A C 1
ATOM 1767 O O . PRO A 1 221 ? 31.565 3.149 -20.649 1.00 94.56 221 PRO A O 1
ATOM 1770 N N . TRP A 1 222 ? 29.342 2.764 -20.588 1.00 94.62 222 TRP A N 1
ATOM 1771 C CA . TRP A 1 222 ? 29.320 1.708 -21.603 1.00 94.62 222 TRP A CA 1
ATOM 1772 C C . TRP A 1 222 ? 29.789 2.189 -22.991 1.00 94.62 222 TRP A C 1
ATOM 1774 O O . TRP A 1 222 ? 30.450 1.444 -23.718 1.00 94.62 222 TRP A O 1
ATOM 1784 N N . CYS A 1 223 ? 29.484 3.441 -23.344 1.00 93.44 223 CYS A N 1
ATOM 1785 C CA . CYS A 1 223 ? 29.900 4.069 -24.602 1.00 93.44 223 CYS A CA 1
ATOM 1786 C C . CYS A 1 223 ? 31.167 4.926 -24.457 1.00 93.44 223 CYS A C 1
ATOM 1788 O O . CYS A 1 223 ? 31.946 5.041 -25.400 1.00 93.44 223 CYS A O 1
ATOM 1790 N N . THR A 1 224 ? 31.407 5.507 -23.278 1.00 92.69 224 THR A N 1
ATOM 1791 C CA . THR A 1 224 ? 32.503 6.473 -23.074 1.00 92.69 224 THR A CA 1
ATOM 1792 C C . THR A 1 224 ? 33.787 5.864 -22.515 1.00 92.69 224 THR A C 1
ATOM 1794 O O . THR A 1 224 ? 34.869 6.384 -22.772 1.00 92.69 224 THR A O 1
ATOM 1797 N N . THR A 1 225 ? 33.692 4.788 -21.727 1.00 89.31 225 THR A N 1
ATOM 1798 C CA . THR A 1 225 ? 34.834 4.242 -20.972 1.00 89.31 225 THR A CA 1
ATOM 1799 C C . THR A 1 225 ? 35.151 2.800 -21.350 1.00 89.31 225 THR A C 1
ATOM 1801 O O . THR A 1 225 ? 36.321 2.451 -21.481 1.00 89.31 225 THR A O 1
ATOM 1804 N N . SER A 1 226 ? 34.132 1.948 -21.473 1.00 83.19 226 SER A N 1
ATOM 1805 C CA . SER A 1 226 ? 34.324 0.516 -21.706 1.00 83.19 226 SER A CA 1
ATOM 1806 C C . SER A 1 226 ? 33.042 -0.149 -22.177 1.00 83.19 226 SER A C 1
ATOM 1808 O O . SER A 1 226 ? 32.016 0.032 -21.532 1.00 83.19 226 SER A O 1
ATOM 1810 N N . GLY A 1 227 ? 33.114 -1.027 -23.172 1.00 86.69 227 GLY A N 1
ATOM 1811 C CA . GLY A 1 227 ? 32.002 -1.897 -23.541 1.00 86.69 227 GLY A CA 1
ATOM 1812 C C . GLY A 1 227 ? 31.789 -1.987 -25.041 1.00 86.69 227 GLY A C 1
ATOM 1813 O O . GLY A 1 227 ? 32.430 -1.298 -25.827 1.00 86.69 227 GLY A O 1
ATOM 1814 N N . SER A 1 228 ? 30.832 -2.823 -25.437 1.00 87.75 228 SER A N 1
ATOM 1815 C CA . SER A 1 228 ? 30.505 -3.058 -26.845 1.00 87.75 228 SER A CA 1
ATOM 1816 C C . SER A 1 228 ? 30.109 -1.782 -27.600 1.00 87.75 228 SER A C 1
ATOM 1818 O O . SER A 1 228 ? 30.311 -1.729 -28.816 1.00 87.75 228 SER A O 1
ATOM 1820 N N . CYS A 1 229 ? 29.599 -0.755 -26.913 1.00 91.00 229 CYS A N 1
ATOM 1821 C CA . CYS A 1 229 ? 29.338 0.546 -27.522 1.00 91.00 229 CYS A CA 1
ATOM 1822 C C . CYS A 1 229 ? 30.608 1.344 -27.817 1.00 91.00 229 CYS A C 1
ATOM 1824 O O . CYS A 1 229 ? 30.794 1.819 -28.935 1.00 91.00 229 CYS A O 1
ATOM 1826 N N . GLN A 1 230 ? 31.521 1.420 -26.848 1.00 88.62 230 GLN A N 1
ATOM 1827 C CA . GLN A 1 230 ? 32.821 2.069 -27.015 1.00 88.62 230 GLN A CA 1
ATOM 1828 C C . GLN A 1 230 ? 33.672 1.388 -28.106 1.00 88.62 230 GLN A C 1
ATOM 1830 O O . GLN A 1 230 ? 34.354 2.068 -28.871 1.00 88.62 230 GLN A O 1
ATOM 1835 N N . ASP A 1 231 ? 33.550 0.065 -28.254 1.00 83.56 231 ASP A N 1
ATOM 1836 C CA . ASP A 1 231 ? 34.153 -0.713 -29.348 1.00 83.56 231 ASP A CA 1
ATOM 1837 C C . ASP A 1 231 ? 33.451 -0.503 -30.708 1.00 83.56 231 ASP A C 1
ATOM 1839 O O . ASP A 1 231 ? 33.773 -1.171 -31.692 1.00 83.56 231 ASP A O 1
ATOM 1843 N N . THR A 1 232 ? 32.457 0.391 -30.789 1.00 79.00 232 THR A N 1
ATOM 1844 C CA . THR A 1 232 ? 31.598 0.673 -31.960 1.00 79.00 232 THR A CA 1
ATOM 1845 C C . THR A 1 232 ? 30.815 -0.532 -32.494 1.00 79.00 232 THR A C 1
ATOM 1847 O O . THR A 1 232 ? 30.213 -0.482 -33.565 1.00 79.00 232 THR A O 1
ATOM 1850 N N . SER A 1 233 ? 30.772 -1.625 -31.731 1.00 82.06 233 SER A N 1
ATOM 1851 C CA . SER A 1 233 ? 30.097 -2.868 -32.117 1.00 82.06 233 SER A CA 1
ATOM 1852 C C . SER A 1 233 ? 28.587 -2.844 -31.852 1.00 82.06 233 SER A C 1
ATOM 1854 O O . SER A 1 233 ? 27.852 -3.701 -32.344 1.00 82.06 233 SER A O 1
ATOM 1856 N N . SER A 1 234 ? 28.114 -1.901 -31.034 1.00 91.44 234 SER A N 1
ATOM 1857 C CA . SER A 1 234 ? 26.705 -1.682 -30.692 1.00 91.44 234 SER A CA 1
ATOM 1858 C C . SER A 1 234 ? 26.455 -0.190 -30.457 1.00 91.44 234 SER A C 1
ATOM 1860 O O . SER A 1 234 ? 27.360 0.536 -30.089 1.00 91.44 234 SER A O 1
ATOM 1862 N N . GLN A 1 235 ? 25.239 0.270 -30.697 1.00 94.25 235 GLN A N 1
ATOM 1863 C CA . GLN A 1 235 ? 24.755 1.631 -30.437 1.00 94.25 235 GLN A CA 1
ATOM 1864 C C . GLN A 1 235 ? 23.655 1.614 -29.364 1.00 94.25 235 GLN A C 1
ATOM 1866 O O . GLN A 1 235 ? 23.459 2.590 -28.654 1.00 94.25 235 GLN A O 1
ATOM 1871 N N . ILE A 1 236 ? 22.956 0.482 -29.218 1.00 96.25 236 ILE A N 1
ATOM 1872 C CA . ILE A 1 236 ? 22.037 0.184 -28.111 1.00 96.25 236 ILE A CA 1
ATOM 1873 C C . ILE A 1 236 ? 22.334 -1.223 -27.561 1.00 96.25 236 ILE A C 1
ATOM 1875 O O . ILE A 1 236 ? 22.852 -2.063 -28.305 1.00 96.25 236 ILE A O 1
ATOM 1879 N N . PRO A 1 237 ? 22.029 -1.527 -26.287 1.00 95.50 237 PRO A N 1
ATOM 1880 C CA . PRO A 1 237 ? 22.239 -2.857 -25.719 1.00 95.50 237 PRO A CA 1
ATOM 1881 C C . PRO A 1 237 ? 21.496 -3.941 -26.499 1.00 95.50 237 PRO A C 1
ATOM 1883 O O . PRO A 1 237 ? 20.355 -3.755 -26.915 1.00 95.50 237 PRO A O 1
ATOM 1886 N N . ARG A 1 238 ? 22.075 -5.137 -26.635 1.00 95.44 238 ARG A N 1
ATOM 1887 C CA . ARG A 1 238 ? 21.397 -6.257 -27.325 1.00 95.44 238 ARG A CA 1
ATOM 1888 C C . ARG A 1 238 ? 20.064 -6.647 -26.680 1.00 95.44 238 ARG A C 1
ATOM 1890 O O . ARG A 1 238 ? 19.153 -7.126 -27.351 1.00 95.44 238 ARG A O 1
ATOM 1897 N N . THR A 1 239 ? 19.935 -6.405 -25.380 1.00 95.50 239 THR A N 1
ATOM 1898 C CA . THR A 1 239 ? 18.717 -6.602 -24.582 1.00 95.50 239 THR A CA 1
ATOM 1899 C C . THR A 1 239 ? 17.559 -5.678 -24.982 1.00 95.50 239 THR A C 1
ATOM 1901 O O . THR A 1 239 ? 16.399 -6.015 -24.723 1.00 95.50 239 THR A O 1
ATOM 1904 N N . CYS A 1 240 ? 17.841 -4.574 -25.680 1.00 96.06 240 CYS A N 1
ATOM 1905 C CA . CYS A 1 240 ? 16.846 -3.672 -26.259 1.00 96.06 240 CYS A CA 1
ATOM 1906 C C . CYS A 1 240 ? 16.162 -4.205 -27.523 1.00 96.06 240 CYS A C 1
ATOM 1908 O O . CYS A 1 240 ? 15.132 -3.666 -27.937 1.00 96.06 240 CYS A O 1
ATOM 1910 N N . CYS A 1 241 ? 16.725 -5.223 -28.169 1.00 96.19 241 CYS A N 1
ATOM 1911 C CA . CYS A 1 241 ? 16.172 -5.746 -29.411 1.00 96.19 241 CYS A CA 1
ATOM 1912 C C . CYS A 1 241 ? 14.841 -6.459 -29.190 1.00 96.19 241 CYS A C 1
ATOM 1914 O O . CYS A 1 241 ? 14.590 -7.014 -28.120 1.00 96.19 241 CYS A O 1
ATOM 1916 N N . LYS A 1 242 ? 13.965 -6.445 -30.198 1.00 95.06 242 LYS A N 1
ATOM 1917 C CA . LYS A 1 242 ? 12.706 -7.197 -30.132 1.00 95.06 242 LYS A CA 1
ATOM 1918 C C . LYS A 1 242 ? 12.967 -8.700 -30.060 1.00 95.06 242 LYS A C 1
ATOM 1920 O O . LYS A 1 242 ? 13.977 -9.187 -30.559 1.00 95.06 242 LYS A O 1
ATOM 1925 N N . ASP A 1 243 ? 12.044 -9.405 -29.412 1.00 92.12 243 ASP A N 1
ATOM 1926 C CA . ASP A 1 243 ? 12.002 -10.873 -29.326 1.00 92.12 243 ASP A CA 1
ATOM 1927 C C . ASP A 1 243 ? 13.239 -11.529 -28.679 1.00 92.12 243 ASP A C 1
ATOM 1929 O O . ASP A 1 243 ? 13.452 -12.742 -28.771 1.00 92.12 243 ASP A O 1
ATOM 1933 N N . VAL A 1 244 ? 14.040 -10.734 -27.961 1.00 93.62 244 VAL A N 1
ATOM 1934 C CA . VAL A 1 244 ? 15.151 -11.225 -27.145 1.00 93.62 244 VAL A CA 1
ATOM 1935 C C . VAL A 1 244 ? 14.712 -11.520 -25.713 1.00 93.62 244 VAL A C 1
ATOM 1937 O O . VAL A 1 244 ? 13.897 -10.823 -25.107 1.00 93.62 244 VAL A O 1
ATOM 1940 N N . THR A 1 245 ? 15.328 -12.548 -25.153 1.00 93.38 245 THR A N 1
ATOM 1941 C CA . THR A 1 245 ? 15.141 -13.097 -23.811 1.00 93.38 245 THR A CA 1
ATOM 1942 C C . THR A 1 245 ? 16.500 -13.226 -23.127 1.00 93.38 245 THR A C 1
ATOM 1944 O O . THR A 1 245 ? 17.547 -13.116 -23.770 1.00 93.38 245 THR A O 1
ATOM 1947 N N . LEU A 1 246 ? 16.507 -13.548 -21.831 1.00 91.44 246 LEU A N 1
ATOM 1948 C CA . LEU A 1 246 ? 17.747 -13.788 -21.081 1.00 91.44 246 LEU A CA 1
ATOM 1949 C C . LEU A 1 246 ? 18.636 -14.878 -21.699 1.00 91.44 246 LEU A C 1
ATOM 1951 O O . LEU A 1 246 ? 19.848 -14.841 -21.509 1.00 91.44 246 LEU A O 1
ATOM 1955 N N . ASN A 1 247 ? 18.054 -15.809 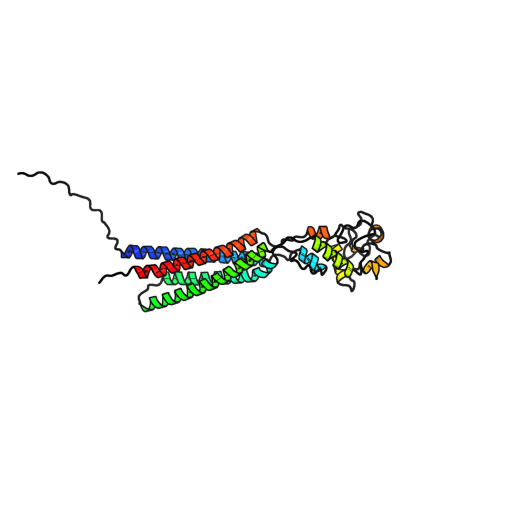-22.459 1.00 92.56 247 ASN A N 1
ATOM 1956 C CA . ASN A 1 247 ? 18.770 -16.958 -23.011 1.00 92.56 247 ASN A CA 1
ATOM 1957 C C . ASN A 1 247 ? 19.337 -16.713 -24.417 1.00 92.56 247 ASN A C 1
ATOM 1959 O O . ASN A 1 247 ? 20.266 -17.409 -24.812 1.00 92.56 247 ASN A O 1
ATOM 1963 N N . ASN A 1 248 ? 18.783 -15.768 -25.185 1.00 93.81 248 ASN A N 1
ATOM 1964 C CA . ASN A 1 248 ? 19.138 -15.573 -26.600 1.00 93.81 248 ASN A CA 1
ATOM 1965 C C . ASN A 1 248 ? 19.550 -14.136 -26.962 1.00 93.81 248 ASN A C 1
ATOM 1967 O O . ASN A 1 248 ? 19.862 -13.882 -28.123 1.00 93.81 248 ASN A O 1
ATOM 1971 N N . TYR A 1 249 ? 19.588 -13.197 -26.009 1.00 92.75 249 TYR A N 1
ATOM 1972 C CA . TYR A 1 249 ? 19.956 -11.804 -26.298 1.00 92.75 249 TYR A CA 1
ATOM 1973 C C . TYR A 1 249 ? 21.364 -11.652 -26.895 1.00 92.75 249 TYR A C 1
ATOM 1975 O O . TYR A 1 249 ? 21.610 -10.729 -27.665 1.00 92.75 249 TYR A O 1
ATOM 1983 N N . THR A 1 250 ? 22.292 -12.566 -26.606 1.00 91.81 250 THR A N 1
ATOM 1984 C CA . THR A 1 250 ? 23.642 -12.545 -27.190 1.00 91.81 250 THR A CA 1
ATOM 1985 C C . THR A 1 250 ? 23.630 -12.755 -28.705 1.00 91.81 250 THR A C 1
ATOM 1987 O O . THR A 1 250 ? 24.544 -12.288 -29.381 1.00 91.81 250 THR A O 1
ATOM 1990 N N . SER A 1 251 ? 22.585 -13.387 -29.246 1.00 92.75 251 SER A N 1
ATOM 1991 C CA . SER A 1 251 ? 22.368 -13.614 -30.680 1.00 92.75 251 SER A CA 1
ATOM 1992 C C . SER A 1 251 ? 21.497 -12.538 -31.341 1.00 92.75 251 SER A C 1
ATOM 1994 O O . SER A 1 251 ? 21.003 -12.758 -32.447 1.00 92.75 251 SER A O 1
ATOM 1996 N N . ALA A 1 252 ? 21.276 -11.394 -30.683 1.00 93.19 252 ALA A N 1
ATOM 1997 C CA . ALA A 1 252 ? 20.508 -10.294 -31.258 1.00 93.19 252 ALA A CA 1
ATOM 1998 C C . ALA A 1 252 ? 21.101 -9.837 -32.608 1.00 93.19 252 ALA A C 1
ATOM 2000 O O . ALA A 1 252 ? 22.324 -9.764 -32.747 1.00 93.19 252 ALA A O 1
ATOM 2001 N N . PRO A 1 253 ? 20.262 -9.511 -33.606 1.00 94.31 253 PRO A N 1
ATOM 2002 C CA . PRO A 1 253 ? 20.737 -9.137 -34.932 1.00 94.31 253 PRO A CA 1
ATOM 2003 C C . PRO A 1 253 ? 21.431 -7.769 -34.914 1.00 94.31 253 PRO A C 1
ATOM 2005 O O . PRO A 1 253 ? 20.931 -6.813 -34.313 1.00 94.31 253 PRO A O 1
ATOM 2008 N N . SER A 1 254 ? 22.540 -7.643 -35.647 1.00 93.88 254 SER A N 1
ATOM 2009 C CA . SER A 1 254 ? 23.306 -6.390 -35.758 1.00 93.88 254 SER A CA 1
ATOM 2010 C C . SER A 1 254 ? 22.489 -5.241 -36.347 1.00 93.88 254 SER A C 1
ATOM 2012 O O . SER A 1 254 ? 22.675 -4.090 -35.959 1.00 93.88 254 SER A O 1
ATOM 2014 N N . THR A 1 255 ? 21.507 -5.545 -37.199 1.00 94.38 255 THR A N 1
ATOM 2015 C CA . THR A 1 255 ? 20.553 -4.557 -37.723 1.00 94.38 255 THR A CA 1
ATOM 2016 C C . THR A 1 255 ? 19.777 -3.840 -36.618 1.00 94.38 255 THR A C 1
ATOM 2018 O O . THR A 1 255 ? 19.342 -2.713 -36.825 1.00 94.38 255 THR A O 1
ATOM 2021 N N . CYS A 1 256 ? 19.604 -4.477 -35.457 1.00 95.50 256 CYS A N 1
ATOM 2022 C CA . CYS A 1 256 ? 18.993 -3.861 -34.289 1.00 95.50 256 CYS A CA 1
ATOM 2023 C C . CYS A 1 256 ? 20.015 -3.118 -33.434 1.00 95.50 256 CYS A C 1
ATOM 2025 O O . CYS A 1 256 ? 19.902 -1.910 -33.258 1.00 95.50 256 CYS A O 1
ATOM 2027 N N . HIS A 1 257 ? 21.008 -3.823 -32.891 1.00 94.44 257 HIS A N 1
ATOM 2028 C CA . HIS A 1 257 ? 21.839 -3.234 -31.844 1.00 94.44 257 HIS A CA 1
ATOM 2029 C C . HIS A 1 257 ? 22.979 -2.370 -32.393 1.00 94.44 257 HIS A C 1
ATOM 2031 O O . HIS A 1 257 ? 23.410 -1.466 -31.694 1.00 94.44 257 HIS A O 1
ATOM 2037 N N . ALA A 1 258 ? 23.464 -2.612 -33.616 1.00 93.56 258 ALA A N 1
ATOM 2038 C CA . ALA A 1 258 ? 24.560 -1.853 -34.229 1.00 93.56 258 ALA A CA 1
ATOM 2039 C C . ALA A 1 258 ? 24.065 -0.806 -35.239 1.00 93.56 258 ALA A C 1
ATOM 2041 O O . ALA A 1 258 ? 24.582 0.303 -35.266 1.00 93.56 258 ALA A O 1
ATOM 2042 N N . SER A 1 259 ? 23.064 -1.136 -36.062 1.00 93.25 259 SER A N 1
ATOM 2043 C CA . SER A 1 259 ? 22.517 -0.202 -37.065 1.00 93.25 259 SER A CA 1
ATOM 2044 C C . SER A 1 259 ? 21.293 0.581 -36.587 1.00 93.25 259 SER A C 1
ATOM 2046 O O . SER A 1 259 ? 20.964 1.595 -37.190 1.00 93.25 259 SER A O 1
ATOM 2048 N N . VAL A 1 260 ? 20.621 0.126 -35.520 1.00 94.44 260 VAL A N 1
ATOM 2049 C CA . VAL A 1 260 ? 19.418 0.767 -34.954 1.00 94.44 260 VAL A CA 1
ATOM 2050 C C . VAL A 1 260 ? 18.318 0.970 -36.006 1.00 94.44 260 VAL A C 1
ATOM 2052 O O . VAL A 1 260 ? 17.681 2.017 -36.100 1.00 94.44 260 VAL A O 1
ATOM 2055 N N . ASN A 1 261 ? 18.073 -0.056 -36.829 1.00 94.62 261 ASN A N 1
ATOM 2056 C CA . ASN A 1 261 ? 17.034 0.008 -37.851 1.00 94.62 261 ASN A CA 1
ATOM 2057 C C . ASN A 1 261 ? 15.654 0.116 -37.193 1.00 94.62 261 ASN A C 1
ATOM 2059 O O . ASN A 1 261 ? 15.293 -0.701 -36.337 1.00 94.62 261 ASN A O 1
ATOM 2063 N N . SER A 1 262 ? 14.857 1.092 -37.626 1.00 91.75 262 SER A N 1
ATOM 2064 C CA . SER A 1 262 ? 13.515 1.305 -37.080 1.00 91.75 262 SER A CA 1
ATOM 2065 C C . SER A 1 262 ? 12.672 0.024 -37.126 1.00 91.75 262 SER A C 1
ATOM 2067 O O . SER A 1 262 ? 12.730 -0.759 -38.075 1.00 91.75 262 SER A O 1
ATOM 2069 N N . GLY A 1 263 ? 11.905 -0.213 -36.062 1.00 90.38 263 GLY A N 1
ATOM 2070 C CA . GLY A 1 263 ? 11.052 -1.392 -35.924 1.00 90.38 263 GLY A CA 1
ATOM 2071 C C . GLY A 1 263 ? 11.752 -2.653 -35.409 1.00 90.38 263 GLY A C 1
ATOM 2072 O O . GLY A 1 263 ? 11.048 -3.623 -35.129 1.00 90.38 263 GLY A O 1
ATOM 2073 N N . THR A 1 264 ? 13.076 -2.647 -35.218 1.00 94.06 264 THR A N 1
ATOM 2074 C CA . THR A 1 264 ? 13.837 -3.815 -34.723 1.00 94.06 264 THR A CA 1
ATOM 2075 C C . THR A 1 264 ? 14.128 -3.796 -33.214 1.00 94.06 264 THR A C 1
ATOM 2077 O O . THR A 1 264 ? 14.475 -4.829 -32.639 1.00 94.06 264 THR A O 1
ATOM 2080 N N . TYR A 1 265 ? 13.923 -2.657 -32.551 1.00 94.31 265 TYR A N 1
ATOM 2081 C CA . TYR A 1 265 ? 14.108 -2.456 -31.110 1.00 94.31 265 TYR A CA 1
ATOM 2082 C C . TYR A 1 265 ? 12.778 -2.188 -30.387 1.00 94.31 265 TYR A C 1
ATOM 2084 O O . TYR A 1 265 ? 11.752 -1.889 -31.005 1.00 94.31 265 TYR A O 1
ATOM 2092 N N . LYS A 1 266 ? 12.786 -2.374 -29.067 1.00 95.44 266 LYS A N 1
ATOM 2093 C CA . LYS A 1 266 ? 11.639 -2.191 -28.164 1.00 95.44 266 LYS A CA 1
ATOM 2094 C C . LYS A 1 266 ? 11.295 -0.700 -27.960 1.00 95.44 266 LYS A C 1
ATOM 2096 O O . LYS A 1 266 ? 12.158 0.142 -28.186 1.00 95.44 266 LYS A O 1
ATOM 2101 N N . PRO A 1 267 ? 10.060 -0.361 -27.539 1.00 95.00 267 PRO A N 1
ATOM 2102 C CA . PRO A 1 267 ? 9.672 1.024 -27.232 1.00 95.00 267 PRO A CA 1
ATOM 2103 C C . PRO A 1 267 ? 10.391 1.572 -25.989 1.00 95.00 267 PRO A C 1
ATOM 2105 O O . PRO A 1 267 ? 10.965 0.792 -25.229 1.00 95.00 267 PRO A O 1
ATOM 2108 N N . ASN A 1 268 ? 10.292 2.881 -25.742 1.00 94.25 268 ASN A N 1
ATOM 2109 C CA . ASN A 1 268 ? 10.879 3.516 -24.560 1.00 94.25 268 ASN A CA 1
ATOM 2110 C C . ASN A 1 268 ? 10.372 2.921 -23.229 1.00 94.25 268 ASN A C 1
ATOM 2112 O O . ASN A 1 268 ? 9.236 2.440 -23.113 1.00 94.25 268 ASN A O 1
ATOM 2116 N N . CYS A 1 269 ? 11.231 2.924 -22.209 1.00 94.06 269 CYS A N 1
ATOM 2117 C CA . CYS A 1 269 ? 10.885 2.396 -20.892 1.00 94.06 269 CYS A CA 1
ATOM 2118 C C . CYS A 1 269 ? 9.971 3.319 -20.099 1.00 94.06 269 CYS A C 1
ATOM 2120 O O . CYS A 1 269 ? 9.178 2.811 -19.303 1.00 94.06 269 CYS A O 1
ATOM 2122 N N . MET A 1 270 ? 10.021 4.633 -20.322 1.00 91.81 270 MET A N 1
ATOM 2123 C CA . MET A 1 270 ? 9.189 5.563 -19.567 1.00 91.81 270 MET A CA 1
ATOM 2124 C C . MET A 1 270 ? 7.690 5.317 -19.803 1.00 91.81 270 MET A C 1
ATOM 2126 O O . MET A 1 270 ? 6.898 5.335 -18.862 1.00 91.81 270 MET A O 1
ATOM 2130 N N . ASP A 1 271 ? 7.286 4.959 -21.018 1.00 90.31 271 ASP A N 1
ATOM 2131 C CA . ASP A 1 271 ? 5.905 4.599 -21.339 1.00 90.31 271 ASP A CA 1
ATOM 2132 C C . ASP A 1 271 ? 5.476 3.279 -20.697 1.00 90.31 271 ASP A C 1
ATOM 2134 O O . ASP A 1 271 ? 4.318 3.133 -20.298 1.00 90.31 271 ASP A O 1
ATOM 2138 N N . GLN A 1 272 ? 6.386 2.311 -20.560 1.00 89.94 272 GLN A N 1
ATOM 2139 C CA . GLN A 1 272 ? 6.086 1.081 -19.821 1.00 89.94 272 GLN A CA 1
ATOM 2140 C C . GLN A 1 272 ? 5.951 1.352 -18.326 1.00 89.94 272 GLN A C 1
ATOM 2142 O O . GLN A 1 272 ? 5.052 0.804 -17.694 1.00 89.94 272 GLN A O 1
ATOM 2147 N N . VAL A 1 273 ? 6.799 2.222 -17.779 1.00 87.75 273 VAL A N 1
ATOM 2148 C CA . VAL A 1 273 ? 6.760 2.679 -16.386 1.00 87.75 273 VAL A CA 1
ATOM 2149 C C . VAL A 1 273 ? 5.457 3.436 -16.101 1.00 87.75 273 VAL A C 1
ATOM 2151 O O . VAL A 1 273 ? 4.779 3.115 -15.129 1.00 87.75 273 VAL A O 1
ATOM 2154 N N . ARG A 1 274 ? 5.026 4.342 -16.990 1.00 85.56 274 ARG A N 1
ATOM 2155 C CA . ARG A 1 274 ? 3.737 5.062 -16.896 1.00 85.56 274 ARG A CA 1
ATOM 2156 C C . ARG A 1 274 ? 2.521 4.133 -16.941 1.00 85.56 274 ARG A C 1
ATOM 2158 O O . ARG A 1 274 ? 1.497 4.436 -16.335 1.00 85.56 274 ARG A O 1
ATOM 2165 N N . LYS A 1 275 ? 2.617 3.001 -17.648 1.00 83.62 275 LYS A N 1
ATOM 2166 C CA . LYS A 1 275 ? 1.555 1.979 -17.694 1.00 83.62 275 LYS A CA 1
ATOM 2167 C C . LYS A 1 275 ? 1.469 1.141 -16.417 1.00 83.62 275 LYS A C 1
ATOM 2169 O O . LYS A 1 275 ? 0.467 0.452 -16.229 1.00 83.62 275 LYS A O 1
ATOM 2174 N N . ARG A 1 276 ? 2.491 1.155 -15.552 1.00 81.50 276 ARG A N 1
ATOM 2175 C CA . ARG A 1 276 ? 2.459 0.411 -14.286 1.00 81.50 276 ARG A CA 1
ATOM 2176 C C . ARG A 1 276 ? 1.524 1.080 -13.296 1.00 81.50 276 ARG A C 1
ATOM 2178 O O . ARG A 1 276 ? 1.407 2.302 -13.240 1.00 81.50 276 ARG A O 1
ATOM 2185 N N . SER A 1 277 ? 0.859 0.259 -12.486 1.00 62.38 277 SER A N 1
ATOM 2186 C CA . SER A 1 277 ? -0.084 0.795 -11.514 1.00 62.38 277 SER A CA 1
ATOM 2187 C C . SER A 1 277 ? 0.638 1.600 -10.434 1.00 62.38 277 SER A C 1
ATOM 2189 O O . SER A 1 277 ? 1.453 1.059 -9.685 1.00 62.38 277 SER A O 1
ATOM 2191 N N . VAL A 1 278 ? 0.267 2.878 -10.320 1.00 73.81 278 VAL A N 1
ATOM 2192 C CA . VAL A 1 278 ? 0.625 3.761 -9.197 1.00 73.81 278 VAL A CA 1
ATOM 2193 C C . VAL A 1 278 ? -0.310 3.582 -8.001 1.00 73.81 278 VAL A C 1
ATOM 2195 O O . VAL A 1 278 ? -0.009 4.055 -6.909 1.00 73.81 278 VAL A O 1
ATOM 2198 N N . LYS A 1 279 ? -1.458 2.914 -8.185 1.00 70.31 279 LYS A N 1
ATOM 2199 C CA . LYS A 1 279 ? -2.443 2.642 -7.130 1.00 70.31 279 LYS A CA 1
ATOM 2200 C C . LYS A 1 279 ? -2.438 1.155 -6.809 1.00 70.31 279 LYS A C 1
ATOM 2202 O O . LYS A 1 279 ? -2.762 0.325 -7.653 1.00 70.31 279 LYS A O 1
ATOM 2207 N N . ASN A 1 280 ? -2.090 0.812 -5.580 1.00 74.00 280 ASN A N 1
ATOM 2208 C CA . ASN A 1 280 ? -2.203 -0.559 -5.096 1.00 74.00 280 ASN A CA 1
ATOM 2209 C C . ASN A 1 280 ? -3.465 -0.758 -4.239 1.00 74.00 280 ASN A C 1
ATOM 2211 O O . ASN A 1 280 ? -4.010 -1.856 -4.218 1.00 74.00 280 ASN A O 1
ATOM 2215 N N . ILE A 1 281 ? -3.947 0.293 -3.569 1.00 77.62 281 ILE A N 1
ATOM 2216 C CA . ILE A 1 281 ? -5.154 0.265 -2.735 1.00 77.62 281 ILE A CA 1
ATOM 2217 C C . ILE A 1 281 ? -6.309 0.967 -3.456 1.00 77.62 281 ILE A C 1
ATOM 2219 O O . ILE A 1 281 ? -6.173 2.114 -3.892 1.00 77.62 281 ILE A O 1
ATOM 2223 N N . ASP A 1 282 ? -7.461 0.299 -3.518 1.00 81.12 282 ASP A N 1
ATOM 2224 C CA . ASP A 1 282 ? -8.696 0.873 -4.052 1.00 81.12 282 ASP A CA 1
ATOM 2225 C C . ASP A 1 282 ? -9.237 1.998 -3.159 1.00 81.12 282 ASP A C 1
ATOM 2227 O O . ASP A 1 282 ? -9.305 1.884 -1.932 1.00 81.12 282 ASP A O 1
ATOM 2231 N N . GLU A 1 283 ? -9.722 3.075 -3.780 1.00 83.75 283 GLU A N 1
ATOM 2232 C CA . GLU A 1 283 ? -10.280 4.233 -3.063 1.00 83.75 283 GLU A CA 1
ATOM 2233 C C . GLU A 1 283 ? -11.494 3.861 -2.199 1.00 83.75 283 GLU A C 1
ATOM 2235 O O . GLU A 1 283 ? -11.695 4.431 -1.126 1.00 83.75 283 GLU A O 1
ATOM 2240 N N . TYR A 1 284 ? -12.258 2.850 -2.617 1.00 85.38 284 TYR A N 1
ATOM 2241 C CA . TYR A 1 284 ? -13.360 2.292 -1.837 1.00 85.38 284 TYR A CA 1
ATOM 2242 C C . TYR A 1 284 ? -12.894 1.703 -0.496 1.00 85.38 284 TYR A C 1
ATOM 2244 O O . TYR A 1 284 ? -13.510 1.961 0.538 1.00 85.38 284 TYR A O 1
ATOM 2252 N N . GLN A 1 285 ? -11.779 0.965 -0.488 1.00 85.69 285 GLN A N 1
ATOM 2253 C CA . GLN A 1 285 ? -11.234 0.346 0.727 1.00 85.69 285 GLN A CA 1
ATOM 2254 C C . GLN A 1 285 ? -10.777 1.409 1.730 1.00 85.69 285 GLN A C 1
ATOM 2256 O O . GLN A 1 285 ? -11.044 1.308 2.929 1.00 85.69 285 GLN A O 1
ATOM 2261 N N . LEU A 1 286 ? -10.166 2.484 1.229 1.00 88.56 286 LEU A N 1
ATOM 2262 C CA . LEU A 1 286 ? -9.815 3.655 2.037 1.00 88.56 286 LEU A CA 1
ATOM 2263 C C . LEU A 1 286 ? -11.051 4.378 2.567 1.00 88.56 286 LEU A C 1
ATOM 2265 O O . LEU A 1 286 ? -11.033 4.877 3.692 1.00 88.56 286 LEU A O 1
ATOM 2269 N N . GLY A 1 287 ? -12.125 4.412 1.775 1.00 89.38 287 GLY A N 1
ATOM 2270 C CA . GLY A 1 287 ? -13.431 4.906 2.192 1.00 89.38 287 GLY A CA 1
ATOM 2271 C C . GLY A 1 287 ? -13.985 4.128 3.384 1.00 89.38 287 GLY A C 1
ATOM 2272 O O . GLY A 1 287 ? -14.337 4.746 4.387 1.00 89.38 287 GLY A O 1
ATOM 2273 N N . ILE A 1 288 ? -13.991 2.790 3.323 1.00 91.62 288 ILE A N 1
ATOM 2274 C CA . ILE A 1 288 ? -14.431 1.940 4.443 1.00 91.62 288 ILE A CA 1
ATOM 2275 C C . ILE A 1 288 ? -13.567 2.182 5.681 1.00 91.62 288 ILE A C 1
ATOM 2277 O O . ILE A 1 288 ? -14.109 2.345 6.775 1.00 91.62 288 ILE A O 1
ATOM 2281 N N . LEU A 1 289 ? -12.240 2.219 5.524 1.00 92.94 289 LEU A N 1
ATOM 2282 C CA . LEU A 1 289 ? -11.311 2.438 6.634 1.00 92.94 289 LEU A CA 1
ATOM 2283 C C . LEU A 1 289 ? -11.574 3.789 7.321 1.00 92.94 289 LEU A C 1
ATOM 2285 O O . LEU A 1 289 ? -11.745 3.852 8.538 1.00 92.94 289 LEU A O 1
ATOM 2289 N N . SER A 1 290 ? -11.680 4.856 6.526 1.00 93.75 290 SER A N 1
ATOM 2290 C CA . SER A 1 290 ? -11.986 6.213 6.989 1.00 93.75 290 SER A CA 1
ATOM 2291 C C . SER A 1 290 ? -13.334 6.286 7.707 1.00 93.75 290 SER A C 1
ATOM 2293 O O . SER A 1 290 ? -13.419 6.821 8.814 1.00 93.75 290 SER A O 1
ATOM 2295 N N . LEU A 1 291 ? -14.374 5.699 7.106 1.00 93.81 291 LEU A N 1
ATOM 2296 C CA . LEU A 1 291 ? -15.720 5.680 7.666 1.00 93.81 291 LEU A CA 1
ATOM 2297 C C . LEU A 1 291 ? -15.767 4.887 8.974 1.00 93.81 291 LEU A C 1
ATOM 2299 O O . LEU A 1 291 ? -16.391 5.336 9.928 1.00 93.81 291 LEU A O 1
ATOM 2303 N N . SER A 1 292 ? -15.072 3.749 9.047 1.00 94.38 292 SER A N 1
ATOM 2304 C CA . SER A 1 292 ? -15.028 2.913 10.252 1.00 94.38 292 SER A CA 1
ATOM 2305 C C . SER A 1 292 ? -14.365 3.646 11.422 1.00 94.38 292 SER A C 1
ATOM 2307 O O . SER A 1 292 ? -14.875 3.596 12.542 1.00 94.38 292 SER A O 1
ATOM 2309 N N . LEU A 1 293 ? -13.268 4.375 11.173 1.00 93.81 293 LEU A N 1
ATOM 2310 C CA . LEU A 1 293 ? -12.608 5.206 12.189 1.00 93.81 293 LEU A CA 1
ATOM 2311 C C . LEU A 1 293 ? -13.535 6.326 12.686 1.00 93.81 293 LEU A C 1
ATOM 2313 O O . LEU A 1 293 ? -13.740 6.468 13.893 1.00 93.81 293 LEU A O 1
ATOM 2317 N N . LEU A 1 294 ? -14.138 7.079 11.759 1.00 94.88 294 LEU A N 1
ATOM 2318 C CA . LEU A 1 294 ? -15.037 8.190 12.079 1.00 94.88 294 LEU A CA 1
ATOM 2319 C C . LEU A 1 294 ? -16.283 7.724 12.841 1.00 94.88 294 LEU A C 1
ATOM 2321 O O . LEU A 1 294 ? -16.635 8.292 13.875 1.00 94.88 294 LEU A O 1
ATOM 2325 N N . PHE A 1 295 ? -16.935 6.671 12.352 1.00 94.50 295 PHE A N 1
ATOM 2326 C CA . PHE A 1 295 ? -18.159 6.149 12.948 1.00 94.50 295 PHE A CA 1
ATOM 2327 C C . PHE A 1 295 ? -17.899 5.565 14.341 1.00 94.50 295 PHE A C 1
ATOM 2329 O O . PHE A 1 295 ? -18.683 5.810 15.256 1.00 94.50 295 PHE A O 1
ATOM 2336 N N . SER A 1 296 ? -16.750 4.906 14.546 1.00 93.81 296 SER A N 1
ATOM 2337 C CA . SER A 1 296 ? -16.335 4.442 15.877 1.00 93.81 296 SER A CA 1
ATOM 2338 C C . SER A 1 296 ? -16.219 5.600 16.875 1.00 93.81 296 SER A C 1
ATOM 2340 O O . SER A 1 296 ? -16.693 5.479 18.000 1.00 93.81 296 SER A O 1
ATOM 2342 N N . MET A 1 297 ? -15.638 6.737 16.472 1.00 94.00 297 MET A N 1
ATOM 2343 C CA . MET A 1 297 ? -15.528 7.918 17.343 1.00 94.00 297 MET A CA 1
ATOM 2344 C C . MET A 1 297 ? -16.899 8.493 17.715 1.00 94.00 297 MET A C 1
ATOM 2346 O O . MET A 1 297 ? -17.149 8.786 18.884 1.00 94.00 297 MET A O 1
ATOM 2350 N N . ILE A 1 298 ? -17.799 8.633 16.737 1.00 94.50 298 ILE A N 1
ATOM 2351 C CA . ILE A 1 298 ? -19.150 9.170 16.964 1.00 94.50 298 ILE A CA 1
ATOM 2352 C C . ILE A 1 298 ? -19.926 8.275 17.937 1.00 94.50 298 ILE A C 1
ATOM 2354 O O . ILE A 1 298 ? -20.536 8.769 18.887 1.00 94.50 298 ILE A O 1
ATOM 2358 N N . LEU A 1 299 ? -19.879 6.959 17.726 1.00 93.75 299 LEU A N 1
ATOM 2359 C CA . LEU A 1 299 ? -20.580 6.001 18.575 1.00 93.75 299 LEU A CA 1
ATOM 2360 C C . LEU A 1 299 ? -20.021 5.955 20.003 1.00 93.75 299 LEU A C 1
ATOM 2362 O O . LEU A 1 299 ? -20.808 5.855 20.939 1.00 93.75 299 LEU A O 1
ATOM 2366 N N . GLN A 1 300 ? -18.705 6.093 20.191 1.00 92.31 300 GLN A N 1
ATOM 2367 C CA . GLN A 1 300 ? -18.102 6.188 21.528 1.00 92.31 300 GLN A CA 1
ATOM 2368 C C . GLN A 1 300 ? -18.591 7.417 22.299 1.00 92.31 300 GLN A C 1
ATOM 2370 O O . GLN A 1 300 ? -18.935 7.314 23.476 1.00 92.31 300 GLN A O 1
ATOM 2375 N N . ILE A 1 301 ? -18.662 8.580 21.642 1.00 92.62 301 ILE A N 1
ATOM 2376 C CA . ILE A 1 301 ? -19.199 9.799 22.264 1.00 92.62 301 ILE A CA 1
ATOM 2377 C C . ILE A 1 301 ? -20.662 9.584 22.662 1.00 92.62 301 ILE A C 1
ATOM 2379 O O . ILE A 1 301 ? -21.066 9.958 23.767 1.00 92.62 301 ILE A O 1
ATOM 2383 N N . LEU A 1 302 ? -21.454 8.970 21.779 1.00 92.00 302 LEU A N 1
ATOM 2384 C CA . LEU A 1 302 ? -22.860 8.688 22.044 1.00 92.00 302 LEU A CA 1
ATOM 2385 C C . LEU A 1 302 ? -23.031 7.729 23.233 1.00 92.00 302 LEU A C 1
ATOM 2387 O O . LEU A 1 302 ? -23.846 8.004 24.113 1.00 92.00 302 LEU A O 1
ATOM 2391 N N . GLU A 1 303 ? -22.237 6.657 23.293 1.00 89.88 303 GLU A N 1
ATOM 2392 C CA . GLU A 1 303 ? -22.234 5.700 24.404 1.00 89.88 303 GLU A CA 1
ATOM 2393 C C . GLU A 1 303 ? -21.923 6.399 25.734 1.00 89.88 303 GLU A C 1
ATOM 2395 O O . GLU A 1 303 ? -22.717 6.317 26.673 1.00 89.88 303 GLU A O 1
ATOM 2400 N N . VAL A 1 304 ? -20.823 7.158 25.804 1.00 89.50 304 VAL A N 1
ATOM 2401 C CA . VAL A 1 304 ? -20.428 7.887 27.022 1.00 89.50 304 VAL A CA 1
ATOM 2402 C C . VAL A 1 304 ? -21.497 8.899 27.432 1.00 89.50 304 VAL A C 1
ATOM 2404 O O . VAL A 1 304 ? -21.803 9.024 28.620 1.00 89.50 304 VAL A O 1
ATOM 2407 N N . THR A 1 305 ? -22.107 9.596 26.471 1.00 89.56 305 THR A N 1
ATOM 2408 C CA . THR A 1 305 ? -23.168 10.578 26.741 1.00 89.56 305 THR A CA 1
ATOM 2409 C C . THR A 1 305 ? -24.395 9.911 27.359 1.00 89.56 305 THR A C 1
ATOM 2411 O O . THR A 1 305 ? -24.898 10.379 28.381 1.00 89.56 305 THR A O 1
ATOM 2414 N N . ILE A 1 306 ? -24.857 8.793 26.788 1.00 86.81 306 ILE A N 1
ATOM 2415 C CA . ILE A 1 306 ? -26.007 8.046 27.314 1.00 86.81 306 ILE A CA 1
ATOM 2416 C C . ILE A 1 306 ? -25.693 7.495 28.706 1.00 86.81 306 ILE A C 1
ATOM 2418 O O . ILE A 1 306 ? -26.492 7.682 29.622 1.00 86.81 306 ILE A O 1
ATOM 2422 N N . MET A 1 307 ? -24.516 6.893 28.894 1.00 83.50 307 MET A N 1
ATOM 2423 C CA . MET A 1 307 ? -24.086 6.360 30.191 1.00 83.50 307 MET A CA 1
ATOM 2424 C C . MET A 1 307 ? -24.021 7.452 31.264 1.00 83.50 307 MET A C 1
ATOM 2426 O O . MET A 1 307 ? -24.500 7.257 32.379 1.00 83.50 307 MET A O 1
ATOM 2430 N N . THR A 1 308 ? -23.507 8.631 30.912 1.00 84.19 308 THR A N 1
ATOM 2431 C CA . THR A 1 308 ? -23.468 9.799 31.801 1.00 84.19 308 THR A CA 1
ATOM 2432 C C . THR A 1 308 ? -24.883 10.228 32.197 1.00 84.19 308 THR A C 1
ATOM 2434 O O . THR A 1 308 ? -25.186 10.362 33.381 1.00 84.19 308 THR A O 1
ATOM 2437 N N . VAL A 1 309 ? -25.789 10.380 31.228 1.00 84.94 309 VAL A N 1
ATOM 2438 C CA . VAL A 1 309 ? -27.185 10.772 31.482 1.00 84.94 309 VAL A CA 1
ATOM 2439 C C . VAL A 1 309 ? -27.904 9.756 32.379 1.00 84.94 309 VAL A C 1
ATOM 2441 O O . VAL A 1 309 ? -28.572 10.157 33.336 1.00 84.94 309 VAL A O 1
ATOM 2444 N N . LEU A 1 310 ? -27.729 8.454 32.125 1.00 77.31 310 LEU A N 1
ATOM 2445 C CA . LEU A 1 310 ? -28.310 7.377 32.937 1.00 77.31 310 LEU A CA 1
ATOM 2446 C C . LEU A 1 310 ? -27.779 7.366 34.376 1.00 77.31 310 LEU A C 1
ATOM 2448 O O . LEU A 1 310 ? -28.530 7.042 35.292 1.00 77.31 310 LEU A O 1
ATOM 2452 N N . LEU A 1 311 ? -26.523 7.759 34.591 1.00 75.88 311 LEU A N 1
ATOM 2453 C CA . LEU A 1 311 ? -25.903 7.792 35.916 1.00 75.88 311 LEU A CA 1
ATOM 2454 C C . LEU A 1 311 ? -26.368 8.994 36.761 1.00 75.88 311 LEU A C 1
ATOM 2456 O O . LEU A 1 311 ? -26.507 8.868 37.977 1.00 75.88 311 LEU A O 1
ATOM 2460 N N . PHE A 1 312 ? -26.662 10.143 36.137 1.00 70.25 312 PHE A N 1
ATOM 2461 C CA . PHE A 1 312 ? -27.074 11.366 36.847 1.00 70.25 312 PHE A CA 1
ATOM 2462 C C . PHE A 1 312 ? -28.596 11.527 37.033 1.00 70.25 312 PHE A C 1
ATOM 2464 O O . PHE A 1 312 ? -29.024 12.188 37.981 1.00 70.25 312 PHE A O 1
ATOM 2471 N N . LEU A 1 313 ? -29.430 10.900 36.196 1.00 65.25 313 LEU A N 1
ATOM 2472 C CA . LEU A 1 313 ? -30.900 10.942 36.317 1.00 65.25 313 LEU A CA 1
ATOM 2473 C C . LEU A 1 313 ? -31.464 10.392 37.652 1.00 65.25 313 LEU A C 1
ATOM 2475 O O . LEU A 1 313 ? -32.389 11.009 38.188 1.00 65.25 313 LEU A O 1
ATOM 2479 N N . PRO A 1 314 ? -30.943 9.294 38.238 1.00 54.97 314 PRO A N 1
ATOM 2480 C CA . PRO A 1 314 ? -31.437 8.754 39.508 1.00 54.97 314 PRO A CA 1
ATOM 2481 C C . PRO A 1 314 ? -31.196 9.679 40.712 1.00 54.97 314 PRO A C 1
ATOM 2483 O O . PRO A 1 314 ? -31.955 9.643 41.678 1.00 54.97 314 PRO A O 1
ATOM 2486 N N . CYS A 1 315 ? -30.178 10.545 40.660 1.00 45.66 315 CYS A N 1
ATOM 2487 C CA . CYS A 1 315 ? -29.797 11.405 41.786 1.00 45.66 315 CYS A CA 1
ATOM 2488 C C . CYS A 1 315 ? -30.715 12.625 41.980 1.00 45.66 315 CYS A C 1
ATOM 2490 O O . CYS A 1 315 ? -30.742 13.195 43.068 1.00 45.66 315 CYS A O 1
ATOM 2492 N N . CYS A 1 316 ? -31.499 13.020 40.971 1.00 38.81 316 CYS A N 1
ATOM 2493 C CA . CYS A 1 316 ? -32.407 14.171 41.071 1.00 38.81 316 CYS A CA 1
ATOM 2494 C C . CYS A 1 316 ? -33.850 13.808 41.476 1.00 38.81 316 CYS A C 1
ATOM 2496 O O . CYS A 1 316 ? -34.653 14.713 41.698 1.00 38.81 316 CYS A O 1
ATOM 2498 N N . GLY A 1 317 ? -34.186 12.514 41.585 1.00 39.59 317 GLY A N 1
ATOM 2499 C CA . GLY A 1 317 ? -35.543 12.034 41.888 1.00 39.59 317 GLY A CA 1
ATOM 2500 C C . GLY A 1 317 ? -35.877 11.863 43.375 1.00 39.59 317 GLY A C 1
ATOM 2501 O O . GLY A 1 317 ? -37.051 11.854 43.731 1.00 39.59 317 GLY A O 1
ATOM 2502 N N . CYS A 1 318 ? -34.885 11.783 44.265 1.00 36.50 318 CYS A N 1
ATOM 2503 C CA . CYS A 1 318 ? -35.128 11.678 45.708 1.00 36.50 318 CYS A CA 1
ATOM 2504 C C . CYS A 1 318 ? -35.252 13.068 46.342 1.00 36.50 318 CYS A C 1
ATOM 2506 O O . CYS A 1 318 ? -34.368 13.517 47.071 1.00 36.50 318 CYS A O 1
ATOM 2508 N N . LYS A 1 319 ? -36.357 13.766 46.060 1.00 40.25 319 LYS A N 1
ATOM 2509 C CA . LYS A 1 319 ? -36.767 14.941 46.834 1.00 40.25 319 LYS A CA 1
ATOM 2510 C C . LYS A 1 319 ? -37.997 14.578 47.668 1.00 40.25 319 LYS A C 1
ATOM 2512 O O . LYS A 1 319 ? -39.112 14.605 47.171 1.00 40.25 319 LYS A O 1
ATOM 2517 N N . ASN A 1 320 ? -37.724 14.297 48.942 1.00 41.00 320 ASN A N 1
ATOM 2518 C CA . ASN A 1 320 ? -38.624 14.339 50.096 1.00 41.00 320 ASN A CA 1
ATOM 2519 C C . ASN A 1 320 ? -39.888 13.462 50.055 1.00 41.00 320 ASN A C 1
ATOM 2521 O O . ASN A 1 320 ? -40.953 13.940 49.681 1.00 41.00 320 ASN A O 1
ATOM 2525 N N . GLU A 1 321 ? -39.816 12.285 50.675 1.00 33.69 321 GLU A N 1
ATOM 2526 C CA . GLU A 1 321 ? -40.894 11.862 51.575 1.00 33.69 321 GLU A CA 1
ATOM 2527 C C . GLU A 1 321 ? -40.300 11.695 52.977 1.00 33.69 321 GLU A C 1
ATOM 2529 O O . GLU A 1 321 ? -39.253 11.072 53.155 1.00 33.69 321 GLU A O 1
ATOM 2534 N N . LYS A 1 322 ? -40.909 12.421 53.918 1.00 33.78 322 LYS A N 1
ATOM 2535 C CA . LYS A 1 322 ? -40.591 12.448 55.347 1.00 33.78 322 LYS A CA 1
ATOM 2536 C C . LYS A 1 322 ? -41.093 11.187 56.031 1.00 33.78 322 LYS A C 1
ATOM 2538 O O . LYS A 1 322 ? -42.176 10.719 55.622 1.00 33.78 322 LYS A O 1
#

Organism: Crassostrea virginica (NCBI:txid6565)